Protein AF-A0A1D3D8N1-F1 (afdb_monomer)

Organism: NCBI:txid88456

Solvent-accessible surface area (backbone atoms only — not comparable to full-atom values): 18372 Å² total; per-residue (Å²): 135,84,84,81,84,78,90,39,51,53,87,72,73,63,57,70,50,65,48,86,70,72,62,57,74,84,48,58,79,73,79,64,81,81,84,92,65,86,80,79,85,66,86,52,52,85,62,49,55,90,74,84,77,73,87,84,82,74,81,93,75,89,83,82,85,90,82,89,87,80,94,81,81,95,70,84,81,76,74,79,72,83,76,74,83,86,75,55,74,64,56,79,69,58,70,74,51,48,54,53,49,52,53,54,49,15,20,25,48,46,7,37,45,49,42,51,63,39,74,44,56,63,71,42,31,18,46,80,51,30,54,50,28,41,47,53,28,46,79,70,79,42,73,57,98,67,55,37,24,37,12,45,41,90,95,58,45,74,78,25,79,60,43,33,23,24,79,54,75,89,40,74,22,48,75,37,55,60,47,71,74,43,39,29,44,42,39,27,39,40,56,41,78,82,57,46,39,42,33,50,41,36,37,29,31,31,36,80,43,96,51,70,56,94,86,43,49,23,26,29,56,44,74,69,49,72,68,67,71,69,62,91,47,43,60,66,93,79,46,52,74,65,46,51,52,44,51,41,51,48,20,45,49,32,43,53,58,51,51,51,52,57,68,74,45,88,64,64,58,49,71,62,102,46,103,81,53,76,71,46,48,55,65,57,54,51,51,52,44,58,63,58,33,45,57,59,77,58,56,74,71,57,131

Mean predicted aligned error: 14.41 Å

Secondary structure (DSSP, 8-state):
----PPP-PPPP--EEE-GGGSSHHHHGGGT----SS------SGGG--GGGG----------PPP-----------------PPPPPS--PPPHHHHHHHHHHHHHHHHHHHHHHH-EEETT-BHHHHHHHHHHHHHTTT---SS-SEEE--TTS-SSEEEEEE-S-TTSGGGGSBP-TT-EEEE--EEE-TTS-EEEE-EEEEEEEEEEEETTEEEEEEEE-------GGGS-GGGS-HHHHHHHHHHHHHHHHHHHHHHHH---SEE--SSTTPPPEEHHHHHHHHHHHTS-HHHHHS--

Sequence (303 aa):
MRALNAPKAPCWYTAEWHAETMLPETLCREGLRERTSSSAFAARAHEASPSQHDQSRLRQQHVPEPAELPREDRLPLQRQANSSPHPSEKESPPEQDLASYRSRLRAAGQGMIALSAQKFPEGSKGPQVDALARQHLWNRGLDYLHGTGHGVGHFLNVHEGPIGISPRLASVASLHNLRPGAVLSIEPGFYQDGNFGIRIENLVTVKESTLNYRGRKFLHFESLTLVPIQAKLIDFSLLSPYEVEWLDAYHQDVFNRISARLAASQKEHFCPPLPQAVSISRADVLAWLRKSTRPLQQLLQSD

Foldseek 3Di:
DDDDDDDFAAFADEPDDDLLPVPPPVPVVPVDDDRQDPPPPDSDLPPLDPPPPPPPDDDDDDDDDDDDDDDDDDDDPPPPPPDDDDGDDDDDDPPVVVVVVLQQLQLQVQLLLQLQLDKFWFQDAQLVSQVSSCVSQVVVVFADDDFQKAFCDDPDHRHDDDAGRGNDCPHSNVVDTQDAQTKMKGWGKGGDRPGHIYIDIFIWGKHWDPDDDPNITIIHTDTPRQDQDQLSSHDCVPDDPSSLVVNLVSLVVSLVVVLVVLVPDPDQWDDPPDPDDDIDGSVRVNVVSCLRNPRSVVSVVDD

pLDDT: mean 71.02, std 28.87, range [23.42, 98.62]

Nearest PDB structures (foldseek):
  3ctz-assembly1_A  TM=9.273E-01  e=1.901E-18  Homo sapiens
  4s2t-assembly1_P  TM=8.981E-01  e=1.593E-18  Caenorhabditis elegans
  4s2t-assembly1_Q  TM=9.003E-01  e=2.553E-18  Caenorhabditis elegans
  5jr6-assembly1_A  TM=9.171E-01  e=2.391E-16  Plasmodium falciparum 3D7
  5jqk-assembly1_A  TM=9.146E-01  e=3.406E-16  Plasmodium falciparum 3D7

Radius of gyration: 23.86 Å; Cα contacts (8 Å, |Δi|>4): 424; chains: 1; bounding box: 81×52×66 Å

InterPro domains:
  IPR000994 Peptidase M24 [PF00557] (104-208)
  IPR032416 Peptidase M24, C-terminal domain [PF16188] (217-296)
  IPR036005 Creatinase/aminopeptidase-like [G3DSA:3.90.230.10] (87-300)
  IPR036005 Creatinase/aminopeptidase-like [SSF55920] (104-242)
  IPR050422 Xaa-Pro aminopeptidase P [PTHR43763] (110-296)

Structure (mmCIF, N/CA/C/O backbone):
data_AF-A0A1D3D8N1-F1
#
_entry.id   AF-A0A1D3D8N1-F1
#
loop_
_atom_site.group_PDB
_atom_site.id
_atom_site.type_symbol
_atom_site.label_atom_id
_atom_site.label_alt_id
_atom_site.label_comp_id
_atom_site.label_asym_id
_atom_site.label_entity_id
_atom_site.label_seq_id
_atom_site.pdbx_PDB_ins_code
_atom_site.Cartn_x
_atom_site.Cartn_y
_atom_site.Cartn_z
_atom_site.occupancy
_atom_site.B_iso_or_equiv
_atom_site.auth_seq_id
_atom_site.auth_comp_id
_atom_site.auth_asym_id
_atom_site.auth_atom_id
_atom_site.pdbx_PDB_model_num
ATOM 1 N N . MET A 1 1 ? -55.460 -20.614 2.137 1.00 31.91 1 MET A N 1
ATOM 2 C CA . MET A 1 1 ? -54.298 -20.904 1.268 1.00 31.91 1 MET A CA 1
ATOM 3 C C . MET A 1 1 ? -53.130 -20.073 1.767 1.00 31.91 1 MET A C 1
ATOM 5 O O . MET A 1 1 ? -53.302 -18.882 1.978 1.00 31.91 1 MET A O 1
ATOM 9 N N . ARG A 1 2 ? -52.022 -20.738 2.107 1.00 23.98 2 ARG A N 1
ATOM 10 C CA . ARG A 1 2 ? -50.869 -20.173 2.822 1.00 23.98 2 ARG A CA 1
ATOM 11 C C . ARG A 1 2 ? -50.086 -19.230 1.905 1.00 23.98 2 ARG A C 1
ATOM 13 O O . ARG A 1 2 ? -49.645 -19.655 0.844 1.00 23.98 2 ARG A O 1
ATOM 20 N N . ALA A 1 3 ? -49.917 -17.983 2.336 1.00 24.16 3 ALA A N 1
ATOM 21 C CA . ALA A 1 3 ? -48.981 -17.042 1.737 1.00 24.16 3 ALA A CA 1
ATOM 22 C C . ALA A 1 3 ? -47.551 -17.552 1.979 1.00 24.16 3 ALA A C 1
ATOM 24 O O . ALA A 1 3 ? -47.137 -17.742 3.123 1.00 24.16 3 ALA A O 1
ATOM 25 N N . LEU A 1 4 ? -46.836 -17.852 0.897 1.00 25.23 4 LEU A N 1
ATOM 26 C CA . LEU A 1 4 ? -45.441 -18.275 0.919 1.00 25.23 4 LEU A CA 1
ATOM 27 C C . LEU A 1 4 ? -44.567 -17.026 1.093 1.00 25.23 4 LEU A C 1
ATOM 29 O O . LEU A 1 4 ? -44.498 -16.179 0.207 1.00 25.23 4 LEU A O 1
ATOM 33 N N . ASN A 1 5 ? -43.948 -16.907 2.268 1.00 25.36 5 ASN A N 1
ATOM 34 C CA . ASN A 1 5 ? -42.988 -15.859 2.605 1.00 25.36 5 ASN A CA 1
ATOM 35 C C . ASN A 1 5 ? -41.674 -16.090 1.839 1.00 25.36 5 ASN A C 1
ATOM 37 O O . ASN A 1 5 ? -41.019 -17.110 2.044 1.00 25.36 5 ASN A O 1
ATOM 41 N N . ALA A 1 6 ? -41.295 -15.145 0.976 1.00 28.58 6 ALA A N 1
ATOM 42 C CA . ALA A 1 6 ? -40.001 -15.112 0.291 1.00 28.58 6 ALA A CA 1
ATOM 43 C C . ALA A 1 6 ? -38.939 -14.384 1.156 1.00 28.58 6 ALA A C 1
ATOM 45 O O . ALA A 1 6 ? -39.290 -13.388 1.800 1.00 28.58 6 ALA A O 1
ATOM 46 N N . PRO A 1 7 ? -37.672 -14.849 1.202 1.00 28.28 7 PRO A N 1
ATOM 47 C CA . PRO A 1 7 ? -36.650 -14.316 2.105 1.00 28.28 7 PRO A CA 1
ATOM 48 C C . PRO A 1 7 ? -35.985 -13.028 1.584 1.00 28.28 7 PRO A C 1
ATOM 50 O O . PRO A 1 7 ? -36.114 -12.640 0.424 1.00 28.28 7 PRO A O 1
ATOM 53 N N . LYS A 1 8 ? -35.313 -12.337 2.505 1.00 30.12 8 LYS A N 1
ATOM 54 C CA . LYS A 1 8 ? -34.985 -10.904 2.531 1.00 30.12 8 LYS A CA 1
ATOM 55 C C . LYS A 1 8 ? -33.472 -10.734 2.838 1.00 30.12 8 LYS A C 1
ATOM 57 O O . LYS A 1 8 ? -32.958 -11.430 3.707 1.00 30.12 8 LYS A O 1
ATOM 62 N N . ALA A 1 9 ? -32.755 -9.873 2.101 1.00 30.19 9 ALA A N 1
ATOM 63 C CA . ALA A 1 9 ? -31.280 -9.865 1.956 1.00 30.19 9 ALA A CA 1
ATOM 64 C C . ALA A 1 9 ? -30.469 -9.178 3.100 1.00 30.19 9 ALA A C 1
ATOM 66 O O . ALA A 1 9 ? -30.998 -8.293 3.776 1.00 30.19 9 ALA A O 1
ATOM 67 N N . PRO A 1 10 ? -29.179 -9.539 3.318 1.00 28.17 10 PRO A N 1
ATOM 68 C CA . PRO A 1 10 ? -28.311 -9.020 4.393 1.00 28.17 10 PRO A CA 1
ATOM 69 C C . PRO A 1 10 ? -27.617 -7.666 4.120 1.00 28.17 10 PRO A C 1
ATOM 71 O O . PRO A 1 10 ? -27.549 -7.175 2.998 1.00 28.17 10 PRO A O 1
ATOM 74 N N . CYS A 1 11 ? -27.088 -7.085 5.205 1.00 24.14 11 CYS A N 1
ATOM 75 C CA . CYS A 1 11 ? -26.329 -5.833 5.291 1.00 24.14 11 CYS A CA 1
ATOM 76 C C . CYS A 1 11 ? -24.918 -5.964 4.672 1.00 24.14 11 CYS A C 1
ATOM 78 O O . CYS A 1 11 ? -24.220 -6.946 4.927 1.00 24.14 11 CYS A O 1
ATOM 80 N N . TRP A 1 12 ? -24.503 -4.970 3.881 1.00 31.09 12 TRP A N 1
ATOM 81 C CA . TRP A 1 12 ? -23.286 -4.986 3.060 1.00 31.09 12 TRP A CA 1
ATOM 82 C C . TRP A 1 12 ? -22.089 -4.369 3.801 1.00 31.09 12 TRP A C 1
ATOM 84 O O . TRP A 1 12 ? -22.145 -3.212 4.214 1.00 31.09 12 TRP A O 1
ATOM 94 N N . TYR A 1 13 ? -20.983 -5.108 3.932 1.00 28.12 13 TYR A N 1
ATOM 95 C CA . TYR A 1 13 ? -19.689 -4.535 4.316 1.00 28.12 13 TYR A CA 1
ATOM 96 C C . TYR A 1 13 ? -18.953 -4.073 3.052 1.00 28.12 13 TYR A C 1
ATOM 98 O O . TYR A 1 13 ? -18.279 -4.864 2.400 1.00 28.12 13 TYR A O 1
ATOM 106 N N . THR A 1 14 ? -19.056 -2.791 2.713 1.00 27.88 14 THR A N 1
ATOM 107 C CA . THR A 1 14 ? -18.062 -2.107 1.875 1.00 27.88 14 THR A CA 1
ATOM 108 C C . THR A 1 14 ? -17.073 -1.423 2.809 1.00 27.88 14 THR A C 1
ATOM 110 O O . THR A 1 14 ? -17.417 -0.447 3.473 1.00 27.88 14 THR A O 1
ATOM 113 N N . ALA A 1 15 ? -15.849 -1.938 2.905 1.00 30.36 15 ALA A N 1
ATOM 114 C CA . ALA A 1 15 ? -14.740 -1.180 3.470 1.00 30.36 15 ALA A CA 1
ATOM 115 C C . ALA A 1 15 ? -14.015 -0.506 2.302 1.00 30.36 15 ALA A C 1
ATOM 117 O O . ALA A 1 15 ? -12.998 -1.008 1.835 1.00 30.36 15 ALA A O 1
ATOM 118 N N . GLU A 1 16 ? -14.583 0.585 1.790 1.00 32.19 16 GLU A N 1
ATOM 119 C CA . GLU A 1 16 ? -13.818 1.530 0.982 1.00 32.19 16 GLU A CA 1
ATOM 120 C C . GLU A 1 16 ? -13.199 2.546 1.941 1.00 32.19 16 GLU A C 1
ATOM 122 O O . GLU A 1 16 ? -13.899 3.368 2.535 1.00 32.19 16 GLU A O 1
ATOM 127 N N . TRP A 1 17 ? -11.888 2.457 2.143 1.00 36.47 17 TRP A N 1
ATOM 128 C CA . TRP A 1 17 ? -11.140 3.482 2.864 1.00 36.47 17 TRP A CA 1
ATOM 129 C C . TRP A 1 17 ? -10.480 4.387 1.836 1.00 36.47 17 TRP A C 1
ATOM 131 O O . TRP A 1 17 ? -9.387 4.104 1.364 1.00 36.47 17 TRP A O 1
ATOM 141 N N . HIS A 1 18 ? -11.181 5.462 1.479 1.00 33.94 18 HIS A N 1
ATOM 142 C CA . HIS A 1 18 ? -10.666 6.489 0.579 1.00 33.94 18 HIS A CA 1
ATOM 143 C C . HIS A 1 18 ? -9.854 7.517 1.361 1.00 33.94 18 HIS A C 1
ATOM 145 O O . HIS A 1 18 ? -10.406 8.320 2.123 1.00 33.94 18 HIS A O 1
ATOM 151 N N . ALA A 1 19 ? -8.546 7.549 1.115 1.00 31.45 19 ALA A N 1
ATOM 152 C CA . ALA A 1 19 ? -7.682 8.651 1.529 1.00 31.45 19 ALA A CA 1
ATOM 153 C C . ALA A 1 19 ? -8.066 9.989 0.873 1.00 31.45 19 ALA A C 1
ATOM 155 O O . ALA A 1 19 ? -7.750 11.049 1.419 1.00 31.45 19 ALA A O 1
ATOM 156 N N . GLU A 1 20 ? -8.797 9.946 -0.249 1.00 32.75 20 GLU A N 1
ATOM 157 C CA . GLU A 1 20 ? -9.290 11.120 -0.983 1.00 32.75 20 GLU A CA 1
ATOM 158 C C . GLU A 1 20 ? -10.093 12.093 -0.100 1.00 32.75 20 GLU A C 1
ATOM 160 O O . GLU A 1 20 ? -10.182 13.285 -0.389 1.00 32.75 20 GLU A O 1
ATOM 165 N N . THR A 1 21 ? -10.642 11.613 1.022 1.00 31.92 21 THR A N 1
ATOM 166 C CA . THR A 1 21 ? -11.492 12.404 1.922 1.00 31.92 21 THR A CA 1
ATOM 167 C C . THR A 1 21 ? -10.782 12.992 3.144 1.00 31.92 21 THR A C 1
ATOM 169 O O . THR A 1 21 ? -11.401 13.782 3.853 1.00 31.92 21 THR A O 1
ATOM 172 N N . MET A 1 22 ? -9.505 12.668 3.406 1.00 30.80 22 MET A N 1
ATOM 173 C CA . MET A 1 22 ? -8.790 13.121 4.621 1.00 30.80 22 MET A CA 1
ATOM 174 C C . MET A 1 22 ? -7.899 14.360 4.433 1.00 30.80 22 MET A C 1
ATOM 176 O O . MET A 1 22 ? -7.335 14.877 5.398 1.00 30.80 22 MET A O 1
ATOM 180 N N . LEU A 1 23 ? -7.812 14.892 3.215 1.00 30.66 23 LEU A N 1
ATOM 181 C CA . LEU A 1 23 ? -7.176 16.182 2.925 1.00 30.66 23 LEU A CA 1
ATOM 182 C C . LEU A 1 23 ? -7.972 17.478 3.257 1.00 30.66 23 LEU A C 1
ATOM 184 O O . LEU A 1 23 ? -7.323 18.525 3.271 1.00 30.66 23 LEU A O 1
ATOM 188 N N . PRO A 1 24 ? -9.291 17.523 3.570 1.00 30.73 24 PRO A N 1
ATOM 189 C CA . PRO A 1 24 ? -9.996 18.812 3.637 1.00 30.73 24 PRO A CA 1
ATOM 190 C C . PRO A 1 24 ? -9.630 19.705 4.829 1.00 30.73 24 PRO A C 1
ATOM 192 O O . PRO A 1 24 ? -9.694 20.930 4.735 1.00 30.73 24 PRO A O 1
ATOM 195 N N . GLU A 1 25 ? -9.264 19.144 5.979 1.00 34.59 25 GLU A N 1
ATOM 196 C CA . GLU A 1 25 ? -9.368 19.930 7.217 1.00 34.59 25 GLU A CA 1
ATOM 197 C C . GLU A 1 25 ? -8.151 20.750 7.594 1.00 34.59 25 GLU A C 1
ATOM 199 O O . GLU A 1 25 ? -8.288 21.774 8.266 1.00 34.59 25 GLU A O 1
ATOM 204 N N . THR A 1 26 ? -6.967 20.371 7.122 1.00 31.97 26 THR A N 1
ATOM 205 C CA . THR A 1 26 ? -5.829 21.291 7.186 1.00 31.97 26 THR A CA 1
ATOM 206 C C . THR A 1 26 ? -5.928 22.407 6.146 1.00 31.97 26 THR A C 1
ATOM 208 O O . THR A 1 26 ? -5.305 23.443 6.344 1.00 31.97 26 THR A O 1
ATOM 211 N N . LEU A 1 27 ? -6.739 22.243 5.092 1.00 35.88 27 LEU A N 1
ATOM 212 C CA . LEU A 1 27 ? -6.812 23.169 3.954 1.00 35.88 27 LEU A CA 1
ATOM 213 C C . LEU A 1 27 ? -7.995 24.150 4.018 1.00 35.88 27 LEU A C 1
ATOM 215 O O . LEU A 1 27 ? -7.896 25.261 3.503 1.00 35.88 27 LEU A O 1
ATOM 219 N N . CYS A 1 28 ? -9.071 23.834 4.748 1.00 31.47 28 CYS A N 1
ATOM 220 C CA . CYS A 1 28 ? -10.163 24.791 4.993 1.00 31.47 28 CYS A CA 1
ATOM 221 C C . CYS A 1 28 ? -9.752 26.024 5.824 1.00 31.47 28 CYS A C 1
ATOM 223 O O . CYS A 1 28 ? -10.540 26.961 5.943 1.00 31.47 28 CYS A O 1
ATOM 225 N N . ARG A 1 29 ? -8.533 26.065 6.388 1.00 35.06 29 ARG A N 1
ATOM 2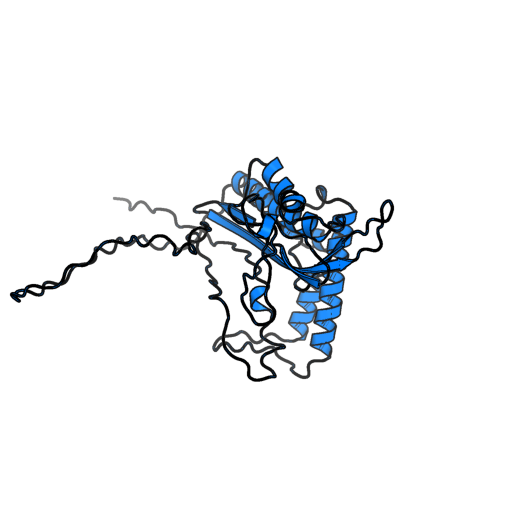26 C CA . ARG A 1 29 ? -8.002 27.255 7.077 1.00 35.06 29 ARG A CA 1
ATOM 227 C C . ARG A 1 29 ? -7.679 28.426 6.139 1.00 35.06 29 ARG A C 1
ATOM 229 O O . ARG A 1 29 ? -7.527 29.532 6.644 1.00 35.06 29 ARG A O 1
ATOM 236 N N . GLU A 1 30 ? -7.636 28.217 4.820 1.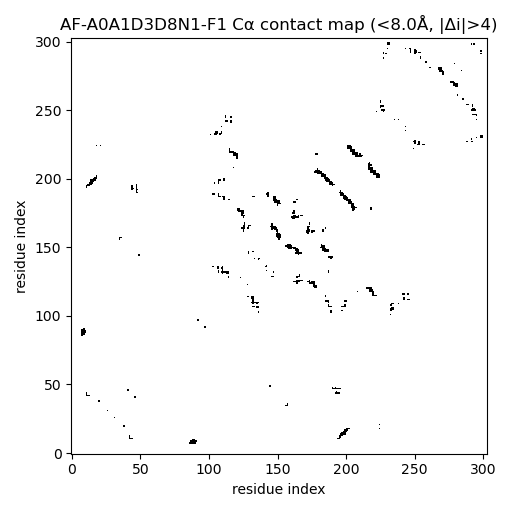00 33.66 30 GLU A N 1
ATOM 237 C CA . GLU A 1 30 ? -7.226 29.249 3.849 1.00 33.66 30 GLU A CA 1
ATOM 238 C C . GLU A 1 30 ? -8.304 29.643 2.819 1.00 33.66 30 GLU A C 1
ATOM 240 O O . GLU A 1 30 ? -8.023 30.370 1.872 1.00 33.66 30 GLU A O 1
ATOM 245 N N . GLY A 1 31 ? -9.563 29.223 2.995 1.00 29.69 31 GLY A N 1
ATOM 246 C CA . GLY A 1 31 ? -10.670 29.710 2.153 1.00 29.69 31 GLY A CA 1
ATOM 247 C C . GLY A 1 31 ? -10.689 29.192 0.705 1.00 29.69 31 GLY A C 1
ATOM 248 O O . GLY A 1 31 ? -11.306 29.819 -0.157 1.00 29.69 31 GLY A O 1
ATOM 249 N N . LEU A 1 32 ? -10.050 28.053 0.420 1.00 33.69 32 LEU A N 1
ATOM 250 C CA . LEU A 1 32 ? -10.035 27.436 -0.912 1.00 33.69 32 LEU A CA 1
ATOM 251 C C . LEU A 1 32 ? -11.138 26.363 -1.068 1.00 33.69 32 LEU A C 1
ATOM 253 O O . LEU A 1 32 ? -11.508 25.687 -0.111 1.00 33.69 32 LEU A O 1
ATOM 257 N N . ARG A 1 33 ? -11.717 26.317 -2.280 1.00 45.56 33 ARG A N 1
ATOM 258 C CA . ARG A 1 33 ? -13.047 25.791 -2.672 1.00 45.56 33 ARG A CA 1
ATOM 259 C C . ARG A 1 33 ? -13.202 24.249 -2.733 1.00 45.56 33 ARG A C 1
ATOM 261 O O . ARG A 1 33 ? -12.284 23.503 -2.436 1.00 45.56 33 ARG A O 1
ATOM 268 N N . GLU A 1 34 ? -14.432 23.867 -3.115 1.00 44.41 34 GLU A N 1
ATOM 269 C CA . GLU A 1 34 ? -15.166 22.586 -3.228 1.00 44.41 34 GLU A CA 1
ATOM 270 C C . GLU A 1 34 ? -14.425 21.278 -3.600 1.00 44.41 34 GLU A C 1
ATOM 272 O O . GLU A 1 34 ? -13.339 21.269 -4.167 1.00 44.41 34 GLU A O 1
ATOM 277 N N . ARG A 1 35 ? -15.094 20.150 -3.284 1.00 36.88 35 ARG A N 1
ATOM 278 C CA . ARG A 1 35 ? -14.673 18.753 -3.521 1.00 36.88 35 ARG A CA 1
ATOM 279 C C . ARG A 1 35 ? -14.253 18.507 -4.976 1.00 36.88 35 ARG A C 1
ATOM 281 O O . ARG A 1 35 ? -14.962 18.897 -5.898 1.00 36.88 35 ARG A O 1
ATOM 288 N N . THR A 1 36 ? -13.150 17.785 -5.163 1.00 38.38 36 THR A N 1
ATOM 289 C CA . THR A 1 36 ? -12.530 17.506 -6.472 1.00 38.38 36 THR A CA 1
ATOM 290 C C . THR A 1 36 ? -12.988 16.193 -7.122 1.00 38.38 36 THR A C 1
ATOM 292 O O . THR A 1 36 ? -12.709 15.967 -8.297 1.00 38.38 36 THR A O 1
ATOM 295 N N . SER A 1 37 ? -13.731 15.350 -6.397 1.00 35.94 37 SER A N 1
ATOM 296 C CA . SER A 1 37 ? -14.424 14.163 -6.911 1.00 35.94 37 SER A CA 1
ATOM 297 C C . SER A 1 37 ? -15.773 13.980 -6.201 1.00 35.94 37 SER A C 1
ATOM 299 O O . SER A 1 37 ? -15.977 14.435 -5.067 1.00 35.94 37 SER A O 1
ATOM 301 N N . SER A 1 38 ? -16.733 13.328 -6.866 1.00 26.00 38 SER A N 1
ATOM 302 C CA . SER A 1 38 ? -17.899 12.785 -6.173 1.00 26.00 38 SER A CA 1
ATOM 303 C C . SER A 1 38 ? -17.425 11.596 -5.347 1.00 26.00 38 SER A C 1
ATOM 305 O O . SER A 1 38 ? -17.212 10.517 -5.894 1.00 26.00 38 SER A O 1
ATOM 307 N N . SER A 1 39 ? -17.273 11.775 -4.037 1.00 27.17 39 SER A N 1
ATOM 308 C CA . SER A 1 39 ? -17.185 10.641 -3.127 1.00 27.17 39 SER A CA 1
ATOM 309 C C . SER A 1 39 ? -18.517 9.890 -3.178 1.00 27.17 39 SER A C 1
ATOM 311 O O . SER A 1 39 ? -19.490 10.270 -2.524 1.00 27.17 39 SER A O 1
ATOM 313 N N . ALA A 1 40 ? -18.594 8.854 -4.014 1.00 24.91 40 ALA A N 1
ATOM 314 C CA . ALA A 1 40 ? -19.701 7.915 -4.001 1.00 24.91 40 ALA A CA 1
ATOM 315 C C . ALA A 1 40 ? -19.587 7.091 -2.715 1.00 24.91 40 ALA A C 1
ATOM 317 O O . ALA A 1 40 ? -18.953 6.047 -2.653 1.00 24.91 40 ALA A O 1
ATOM 318 N N . PHE A 1 41 ? -20.174 7.602 -1.637 1.00 24.67 41 PHE A N 1
ATOM 319 C CA . PHE A 1 41 ? -20.425 6.816 -0.439 1.00 24.67 41 PHE A CA 1
ATOM 320 C C . PHE A 1 41 ? -21.646 5.933 -0.731 1.00 24.67 41 PHE A C 1
ATOM 322 O O . PHE A 1 41 ? -22.779 6.302 -0.421 1.00 24.67 41 PHE A O 1
ATOM 329 N N . ALA A 1 42 ? -21.442 4.804 -1.412 1.00 24.91 42 ALA A N 1
ATOM 330 C CA . ALA A 1 42 ? -22.522 3.910 -1.819 1.00 24.91 42 ALA A CA 1
ATOM 331 C C . ALA A 1 42 ? -22.358 2.519 -1.192 1.00 24.91 42 ALA A C 1
ATOM 333 O O . ALA A 1 42 ? -21.652 1.651 -1.689 1.00 24.91 42 ALA A O 1
ATOM 334 N N . ALA A 1 43 ? -23.109 2.265 -0.117 1.00 23.95 43 ALA A N 1
ATOM 335 C CA . ALA A 1 43 ? -23.270 0.941 0.492 1.00 23.95 43 ALA A CA 1
ATOM 336 C C . ALA A 1 43 ? -24.168 -0.001 -0.352 1.00 23.95 43 ALA A C 1
ATOM 338 O O . ALA A 1 43 ? -25.037 -0.693 0.186 1.00 23.95 43 ALA A O 1
ATOM 339 N N . ARG A 1 44 ? -24.041 0.005 -1.687 1.00 23.42 44 ARG A N 1
ATOM 340 C CA . ARG A 1 44 ? -24.869 -0.810 -2.592 1.00 23.42 44 ARG A CA 1
ATOM 341 C C . ARG A 1 44 ? -24.025 -1.643 -3.548 1.00 23.42 44 ARG A C 1
ATOM 343 O O . ARG A 1 44 ? -23.191 -1.120 -4.273 1.00 23.42 44 ARG A O 1
ATOM 350 N N . ALA A 1 45 ? -24.392 -2.918 -3.661 1.00 28.89 45 ALA A N 1
ATOM 351 C CA . ALA A 1 45 ? -23.877 -3.912 -4.608 1.00 28.89 45 ALA A CA 1
ATOM 352 C C . ALA A 1 45 ? -23.976 -3.536 -6.111 1.00 28.89 45 ALA A C 1
ATOM 354 O O . ALA A 1 45 ? -23.592 -4.330 -6.964 1.00 28.89 45 ALA A O 1
ATOM 355 N N . HIS A 1 46 ? -24.480 -2.347 -6.463 1.00 25.47 46 HIS A N 1
ATOM 356 C CA . HIS A 1 46 ? -24.593 -1.895 -7.854 1.00 25.47 46 HIS A CA 1
ATOM 357 C C . HIS A 1 46 ? -23.286 -1.334 -8.442 1.00 25.47 46 HIS A C 1
ATOM 359 O O . HIS A 1 46 ? -23.217 -1.152 -9.656 1.00 25.47 46 HIS A O 1
ATOM 365 N N . GLU A 1 47 ? -22.257 -1.106 -7.620 1.00 30.92 47 GLU A N 1
ATOM 366 C CA . GLU A 1 47 ? -20.981 -0.492 -8.032 1.00 30.92 47 GLU A CA 1
ATOM 367 C C . GLU A 1 47 ? -19.778 -1.450 -7.971 1.00 30.92 47 GLU A C 1
ATOM 369 O O . GLU A 1 47 ? -18.643 -1.034 -8.167 1.00 30.92 47 GLU A O 1
ATOM 374 N N . ALA A 1 48 ? -20.007 -2.762 -7.827 1.00 30.14 48 ALA A N 1
ATOM 375 C CA . ALA A 1 48 ? -18.961 -3.780 -8.018 1.00 30.14 48 ALA A CA 1
ATOM 376 C C . ALA A 1 48 ? -18.342 -3.772 -9.440 1.00 30.14 48 ALA A C 1
ATOM 378 O O . ALA A 1 48 ? -17.365 -4.473 -9.693 1.00 30.14 48 ALA A O 1
ATOM 379 N N . SER A 1 49 ? -18.879 -2.956 -10.358 1.00 31.14 49 SER A N 1
ATOM 380 C CA . SER A 1 49 ? -18.348 -2.768 -11.702 1.00 31.14 49 SER A CA 1
ATOM 381 C C . SER A 1 49 ? -17.486 -1.497 -11.800 1.00 31.14 49 SER A C 1
ATOM 383 O O . SER A 1 49 ? -18.027 -0.392 -11.714 1.00 31.14 49 SER A O 1
ATOM 385 N N . PRO A 1 50 ? -16.179 -1.601 -12.112 1.00 37.56 50 PRO A N 1
ATOM 386 C CA . PRO A 1 50 ? -15.301 -0.447 -12.347 1.00 37.56 50 PRO A CA 1
ATOM 387 C C . PRO A 1 50 ? -15.622 0.344 -13.636 1.00 37.56 50 PRO A C 1
ATOM 389 O O . PRO A 1 50 ? -14.884 1.247 -14.022 1.00 37.56 50 PRO A O 1
ATOM 392 N N . SER A 1 51 ? -16.714 0.019 -14.338 1.00 31.28 51 SER A N 1
ATOM 393 C CA . SER A 1 51 ? -17.050 0.544 -15.667 1.00 31.28 51 SER A CA 1
ATOM 394 C C . SER A 1 51 ? -17.892 1.830 -15.687 1.00 31.28 51 SER A C 1
ATOM 396 O O . SER A 1 51 ? -18.383 2.191 -16.754 1.00 31.28 51 SER A O 1
ATOM 398 N N . GLN A 1 52 ? -18.106 2.532 -14.569 1.00 30.36 52 GLN A N 1
ATOM 399 C CA . GLN A 1 52 ? -18.969 3.731 -14.558 1.00 30.36 52 GLN A CA 1
ATOM 400 C C . GLN A 1 52 ? -18.256 5.067 -14.852 1.00 30.36 52 GLN A C 1
ATOM 402 O O . GLN A 1 52 ? -18.891 6.120 -14.817 1.00 30.36 52 GLN A O 1
ATOM 407 N N . HIS A 1 53 ? -16.975 5.048 -15.236 1.00 30.64 53 HIS A N 1
ATOM 408 C CA . HIS A 1 53 ? -16.226 6.266 -15.589 1.00 30.64 53 HIS A CA 1
ATOM 409 C C . HIS A 1 53 ? -15.748 6.362 -17.047 1.00 30.64 53 HIS A C 1
ATOM 411 O O . HIS A 1 53 ? -15.023 7.294 -17.388 1.00 30.64 53 HIS A O 1
ATOM 417 N N . ASP A 1 54 ? -16.201 5.484 -17.947 1.00 26.19 54 ASP A N 1
ATOM 418 C CA . ASP A 1 54 ? -15.884 5.606 -19.377 1.00 26.19 54 ASP A CA 1
ATOM 419 C C . ASP A 1 54 ? -16.973 6.383 -20.145 1.00 26.19 54 ASP A C 1
ATOM 421 O O . ASP A 1 54 ? -17.876 5.806 -20.753 1.00 26.19 54 ASP A O 1
ATOM 425 N N . GLN A 1 55 ? -16.896 7.719 -20.130 1.00 27.16 55 GLN A N 1
ATOM 426 C CA . GLN A 1 55 ? -17.731 8.591 -20.975 1.00 27.16 55 GLN A CA 1
ATOM 427 C C . GLN A 1 55 ? -17.219 8.718 -22.428 1.00 27.16 55 GLN A C 1
ATOM 429 O O . GLN A 1 55 ? -17.487 9.719 -23.088 1.00 27.16 55 GLN A O 1
ATOM 434 N N . SER A 1 56 ? -16.505 7.732 -22.985 1.00 26.11 56 SER A N 1
ATOM 435 C CA . SER A 1 56 ? -15.995 7.817 -24.368 1.00 26.11 56 SER A CA 1
ATOM 436 C C . SER A 1 56 ? -16.833 7.091 -25.434 1.00 26.11 56 SER A C 1
ATOM 438 O O . SER A 1 56 ? -16.405 6.952 -26.580 1.00 26.11 56 SER A O 1
ATOM 440 N N . ARG A 1 57 ? -18.069 6.671 -25.125 1.00 28.72 57 ARG A N 1
ATOM 441 C CA . ARG A 1 57 ? -18.993 6.077 -26.115 1.00 28.72 57 ARG A CA 1
ATOM 442 C C . ARG A 1 57 ? -20.317 6.827 -26.239 1.00 28.72 57 ARG A C 1
ATOM 444 O O . ARG A 1 57 ? -21.379 6.280 -25.960 1.00 28.72 57 ARG A O 1
ATOM 451 N N . LEU A 1 58 ? -20.274 8.041 -26.779 1.00 27.48 58 LEU A N 1
ATOM 452 C CA . LEU A 1 58 ? -21.418 8.601 -27.502 1.00 27.48 58 LEU A CA 1
ATOM 453 C C . LEU A 1 58 ? -21.001 8.864 -28.950 1.00 27.48 58 LEU A C 1
ATOM 455 O O . LEU A 1 58 ? -20.087 9.627 -29.245 1.00 27.48 58 LEU A O 1
ATOM 459 N N . ARG A 1 59 ? -21.633 8.098 -29.841 1.00 27.27 59 ARG A N 1
ATOM 460 C CA . ARG A 1 59 ? -21.366 8.006 -31.276 1.00 27.27 59 ARG A CA 1
ATOM 461 C C . ARG A 1 59 ? -21.532 9.364 -31.960 1.00 27.27 59 ARG A C 1
ATOM 463 O O . ARG A 1 59 ? -22.542 10.031 -31.768 1.00 27.27 59 ARG A O 1
ATOM 470 N N . GLN A 1 60 ? -20.593 9.688 -32.847 1.00 29.89 60 GLN A N 1
ATOM 471 C CA . GLN A 1 60 ? -20.809 10.635 -33.938 1.00 29.89 60 GLN A CA 1
ATOM 472 C C . GLN A 1 60 ? -21.923 10.094 -34.842 1.00 29.89 60 GLN A C 1
ATOM 474 O O . GLN A 1 60 ? -21.742 9.059 -35.485 1.00 29.89 60 GLN A O 1
ATOM 479 N N . GLN A 1 61 ? -23.063 10.777 -34.899 1.00 27.55 61 GLN A N 1
ATOM 480 C CA . GLN A 1 61 ? -24.008 10.646 -36.004 1.00 27.55 61 GLN A CA 1
ATOM 481 C C . GLN A 1 61 ? -24.470 12.039 -36.444 1.00 27.55 61 GLN A C 1
ATOM 483 O O . GLN A 1 61 ? -24.757 12.913 -35.632 1.00 27.55 61 GLN A O 1
ATOM 488 N N . HIS A 1 62 ? -24.418 12.212 -37.760 1.00 26.20 62 HIS A N 1
ATOM 489 C CA . HIS A 1 62 ? -24.680 13.394 -38.573 1.00 26.20 62 HIS A CA 1
ATOM 490 C C . HIS A 1 62 ? -26.043 14.049 -38.284 1.00 26.20 62 HIS A C 1
ATOM 492 O O . HIS A 1 62 ? -27.033 13.345 -38.104 1.00 26.20 62 HIS A O 1
ATOM 498 N N . VAL A 1 63 ? -26.101 15.383 -38.333 1.00 24.98 63 VAL A N 1
ATOM 499 C CA . VAL A 1 63 ? -27.338 16.180 -38.247 1.00 24.98 63 VAL A CA 1
ATOM 500 C C . VAL A 1 63 ? -27.591 16.849 -39.603 1.00 24.98 63 VAL A C 1
ATOM 502 O O . VAL A 1 63 ? -26.731 17.618 -40.033 1.00 24.98 63 VAL A O 1
ATOM 505 N N . PRO A 1 64 ? -28.737 16.623 -40.269 1.00 27.33 64 PRO A N 1
ATOM 506 C CA . PRO A 1 64 ? -29.283 17.563 -41.240 1.00 27.33 64 PRO A CA 1
ATOM 507 C C . PRO A 1 64 ? -30.381 18.453 -40.619 1.00 27.33 64 PRO A C 1
ATOM 509 O O . PRO A 1 64 ? -31.059 18.062 -39.670 1.00 27.33 64 PRO A O 1
ATOM 512 N N . GLU A 1 65 ? -30.503 19.665 -41.169 1.00 27.23 65 GLU A N 1
ATOM 513 C CA . GLU A 1 65 ? -31.391 20.777 -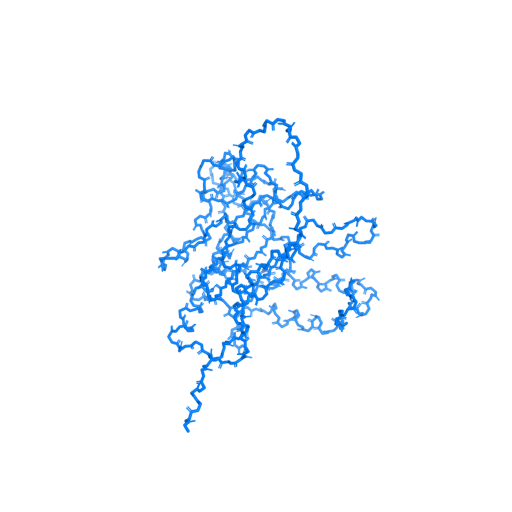40.774 1.00 27.23 65 GLU A CA 1
ATOM 514 C C . GLU A 1 65 ? -32.911 20.530 -40.976 1.00 27.23 65 GLU A C 1
ATOM 516 O O . GLU A 1 65 ? -33.292 19.560 -41.635 1.00 27.23 65 GLU A O 1
ATOM 521 N N . PRO A 1 66 ? -33.796 21.389 -40.406 1.00 32.25 66 PRO A N 1
ATOM 522 C CA . PRO A 1 66 ? -35.191 21.055 -40.132 1.00 32.25 66 PRO A CA 1
ATOM 523 C C . PRO A 1 66 ? -36.163 21.452 -41.253 1.00 32.25 66 PRO A C 1
ATOM 525 O O . PRO A 1 66 ? -36.049 22.517 -41.854 1.00 32.25 66 PRO A O 1
ATOM 528 N N . ALA A 1 67 ? -37.202 20.637 -41.448 1.00 27.88 67 ALA A N 1
ATOM 529 C CA . ALA A 1 67 ? -38.437 21.032 -42.122 1.00 27.88 67 ALA A CA 1
ATOM 530 C C . ALA A 1 67 ? -39.621 20.836 -41.159 1.00 27.88 67 ALA A C 1
ATOM 532 O O . ALA A 1 67 ? -39.708 19.827 -40.458 1.00 27.88 67 ALA A O 1
ATOM 533 N N . GLU A 1 68 ? -40.482 21.850 -41.090 1.00 29.44 68 GLU A N 1
ATOM 534 C CA . GLU A 1 68 ? -41.591 22.003 -40.145 1.00 29.44 68 GLU A CA 1
ATOM 535 C C . GLU A 1 68 ? -42.824 21.127 -40.448 1.00 29.44 68 GLU A C 1
ATOM 537 O O . GLU A 1 68 ? -43.057 20.754 -41.597 1.00 29.44 68 GLU A O 1
ATOM 542 N N . LEU A 1 69 ? -43.657 20.974 -39.395 1.00 27.83 69 LEU A N 1
ATOM 543 C CA . LEU A 1 69 ? -45.120 20.712 -39.321 1.00 27.83 69 LEU A CA 1
ATOM 544 C C . LEU A 1 69 ? -45.527 19.355 -38.702 1.00 27.83 69 LEU A C 1
ATOM 546 O O . LEU A 1 69 ? -44.851 18.354 -38.911 1.00 27.83 69 LEU A O 1
ATOM 550 N N . PRO A 1 70 ? -46.718 19.249 -38.069 1.00 27.80 70 PRO A N 1
ATOM 551 C CA . PRO A 1 70 ? -47.350 20.150 -37.105 1.00 27.80 70 PRO A CA 1
ATOM 552 C C . PRO A 1 70 ? -47.716 19.428 -35.785 1.00 27.80 70 PRO A C 1
ATOM 554 O O . PRO A 1 70 ? -47.678 18.207 -35.660 1.00 27.80 70 PRO A O 1
ATOM 557 N N . ARG A 1 71 ? -48.067 20.231 -34.775 1.00 33.47 71 ARG A N 1
ATOM 558 C CA . ARG A 1 71 ? -48.525 19.808 -33.444 1.00 33.47 71 ARG A CA 1
ATOM 559 C C . ARG A 1 71 ? -49.900 19.149 -33.533 1.00 33.47 71 ARG A C 1
ATOM 561 O O . ARG A 1 71 ? -50.796 19.853 -33.965 1.00 33.47 71 ARG A O 1
ATOM 568 N N . GLU A 1 72 ? -50.061 17.936 -33.003 1.00 28.47 72 GLU A N 1
ATOM 569 C CA . GLU A 1 72 ? -51.203 17.514 -32.170 1.00 28.47 72 GLU A CA 1
ATOM 570 C C . GLU A 1 72 ? -50.786 16.345 -31.251 1.00 28.47 72 GLU A C 1
ATOM 572 O O . GLU A 1 72 ? -49.882 15.574 -31.562 1.00 28.47 72 GLU A O 1
ATOM 577 N N . ASP A 1 73 ? -51.431 16.301 -30.086 1.00 29.38 73 ASP A N 1
ATOM 578 C CA . ASP A 1 73 ? -51.452 15.259 -29.054 1.00 29.38 73 ASP A CA 1
ATOM 579 C C . ASP A 1 73 ? -50.205 15.001 -28.192 1.00 29.38 73 ASP A C 1
ATOM 581 O O . ASP A 1 73 ? -49.409 14.078 -28.361 1.00 29.38 73 ASP A O 1
ATOM 585 N N . ARG A 1 74 ? -50.136 15.787 -27.105 1.00 32.03 74 ARG A N 1
ATOM 586 C CA . ARG A 1 74 ? -49.458 15.390 -25.866 1.00 32.03 74 ARG A CA 1
ATOM 587 C C . ARG A 1 74 ? -50.212 14.225 -25.221 1.00 32.03 74 ARG A C 1
ATOM 589 O O . ARG A 1 74 ? -51.205 14.440 -24.531 1.00 32.03 74 ARG A O 1
ATOM 596 N N . LEU A 1 75 ? -49.658 13.024 -25.331 1.00 30.47 75 LEU A N 1
ATOM 597 C CA . LEU A 1 75 ? -49.871 11.951 -24.361 1.00 30.47 75 LEU A CA 1
ATOM 598 C C . LEU A 1 75 ? -48.544 11.691 -23.631 1.00 30.47 75 LEU A C 1
ATOM 600 O O . LEU A 1 75 ? -47.491 11.644 -24.273 1.00 30.47 75 LEU A O 1
ATOM 604 N N . PRO A 1 76 ? -48.538 11.580 -22.291 1.00 29.52 76 PRO A N 1
ATOM 605 C CA . PRO A 1 76 ? -47.306 11.387 -21.547 1.00 29.52 76 PRO A CA 1
ATOM 606 C C . PRO A 1 76 ? -46.721 10.010 -21.871 1.00 29.52 76 PRO A C 1
ATOM 608 O O . PRO A 1 76 ? -47.368 8.986 -21.663 1.00 29.52 76 PRO A O 1
ATOM 611 N N . LEU A 1 77 ? -45.469 9.990 -22.337 1.00 26.06 77 LEU A N 1
ATOM 612 C CA . LEU A 1 77 ? -44.629 8.796 -22.339 1.00 26.06 77 LEU A CA 1
ATOM 613 C C . LEU A 1 77 ? -44.547 8.273 -20.900 1.00 26.06 77 LEU A C 1
ATOM 615 O O . LEU A 1 77 ? -43.770 8.768 -20.081 1.00 26.06 77 LEU A O 1
ATOM 619 N N . GLN A 1 78 ? -45.365 7.266 -20.591 1.00 26.19 78 GLN A N 1
ATOM 620 C CA . GLN A 1 78 ? -45.141 6.370 -19.468 1.00 26.19 78 GLN A CA 1
ATOM 621 C C . GLN A 1 78 ? -43.744 5.774 -19.650 1.00 26.19 78 GLN A C 1
ATOM 623 O O . GLN A 1 78 ? -43.539 4.847 -20.432 1.00 26.19 78 GLN A O 1
ATOM 628 N N . ARG A 1 79 ? -42.761 6.297 -18.910 1.00 26.20 79 ARG A N 1
ATOM 629 C CA . ARG A 1 79 ? -41.594 5.493 -18.563 1.00 26.20 79 ARG A CA 1
ATOM 630 C C . ARG A 1 79 ? -42.148 4.310 -17.785 1.00 26.20 79 ARG A C 1
ATOM 632 O O . ARG A 1 79 ? -42.584 4.481 -16.649 1.00 26.20 79 ARG A O 1
ATOM 639 N N . GLN A 1 80 ? -42.164 3.133 -18.401 1.00 24.77 80 GLN A N 1
ATOM 640 C CA . GLN A 1 80 ? -42.234 1.890 -17.652 1.00 24.77 80 GLN A CA 1
ATOM 641 C C . GLN A 1 80 ? -41.039 1.897 -16.699 1.00 24.77 80 GLN A C 1
ATOM 643 O O . GLN A 1 80 ? -39.894 1.663 -17.084 1.00 24.77 80 GLN A O 1
ATOM 648 N N . ALA A 1 81 ? -41.303 2.286 -15.456 1.00 25.69 81 ALA A N 1
ATOM 649 C CA . ALA A 1 81 ? -40.392 2.082 -14.361 1.00 25.69 81 ALA A CA 1
ATOM 650 C C . ALA A 1 81 ? -40.362 0.572 -14.132 1.00 25.69 81 ALA A C 1
ATOM 652 O O . ALA A 1 81 ? -41.293 0.009 -13.561 1.00 25.69 81 ALA A O 1
ATOM 653 N N . ASN A 1 82 ? -39.306 -0.089 -14.600 1.00 23.77 82 ASN A N 1
ATOM 654 C CA . ASN A 1 82 ? -38.967 -1.408 -14.091 1.00 23.77 82 ASN A CA 1
ATOM 655 C C . ASN A 1 82 ? -38.553 -1.211 -12.630 1.00 23.77 82 ASN A C 1
ATOM 657 O O . ASN A 1 82 ? -37.408 -0.886 -12.321 1.00 23.77 82 ASN A O 1
ATOM 661 N N . SER A 1 83 ? -39.530 -1.307 -11.733 1.00 26.58 83 SER A N 1
ATOM 662 C CA . SER A 1 83 ? -39.331 -1.262 -10.294 1.00 26.58 83 SER A CA 1
ATOM 663 C C . SER A 1 83 ? -38.689 -2.574 -9.851 1.00 26.58 83 SER A C 1
ATOM 665 O O . SER A 1 83 ? -39.382 -3.557 -9.591 1.00 26.58 83 SER A O 1
ATOM 667 N N . SER A 1 84 ? -37.362 -2.600 -9.771 1.00 25.75 84 SER A N 1
ATOM 668 C CA . SER A 1 84 ? -36.661 -3.639 -9.018 1.00 25.75 84 SER A CA 1
ATOM 669 C C . SER A 1 84 ? -36.990 -3.466 -7.527 1.00 25.75 84 SER A C 1
ATOM 671 O O . SER A 1 84 ? -36.851 -2.356 -7.005 1.00 25.75 84 SER A O 1
ATOM 673 N N . PRO A 1 85 ? -37.457 -4.508 -6.820 1.00 27.34 85 PRO A N 1
ATOM 674 C CA . PRO A 1 85 ? -37.856 -4.377 -5.424 1.00 27.34 85 PRO A CA 1
ATOM 675 C C . PRO A 1 85 ? -36.644 -4.096 -4.522 1.00 27.34 85 PRO A C 1
ATOM 677 O O . PRO A 1 85 ? -35.602 -4.740 -4.630 1.00 27.34 85 PRO A O 1
ATOM 680 N N . HIS A 1 86 ? -36.793 -3.138 -3.602 1.00 33.69 86 HIS A N 1
ATOM 681 C CA . HIS A 1 86 ? -35.862 -2.915 -2.492 1.00 33.69 86 HIS A CA 1
ATOM 682 C C . HIS A 1 86 ? -35.973 -4.047 -1.452 1.00 33.69 86 HIS A C 1
ATOM 684 O O . HIS A 1 86 ? -37.086 -4.303 -0.987 1.00 33.69 86 HIS A O 1
ATOM 690 N N . PRO A 1 87 ? -34.870 -4.686 -1.010 1.00 32.25 87 PRO A N 1
ATOM 691 C CA . PRO A 1 87 ? -34.920 -5.660 0.075 1.00 32.25 87 PRO A CA 1
ATOM 692 C C . PRO A 1 87 ? -34.537 -5.060 1.442 1.00 32.25 87 PRO A C 1
ATOM 694 O O . PRO A 1 87 ? -33.657 -4.211 1.552 1.00 32.25 87 PRO A O 1
ATOM 697 N N . SER A 1 88 ? -35.224 -5.544 2.481 1.00 28.95 88 SER A N 1
ATOM 698 C CA . SER A 1 88 ? -34.913 -5.397 3.918 1.00 28.95 88 SER A CA 1
ATOM 699 C C . SER A 1 88 ? -34.277 -6.703 4.448 1.00 28.95 88 SER A C 1
ATOM 701 O O . SER A 1 88 ? -34.457 -7.717 3.795 1.00 28.95 88 SER A O 1
ATOM 703 N N . GLU A 1 89 ? -33.554 -6.637 5.580 1.00 37.38 89 GLU A N 1
ATOM 704 C CA . GLU A 1 89 ? -32.810 -7.654 6.394 1.00 37.38 89 GLU A CA 1
ATOM 705 C C . GLU A 1 89 ? -33.337 -9.117 6.437 1.00 37.38 89 GLU A C 1
ATOM 707 O O . GLU A 1 89 ? -34.552 -9.281 6.500 1.00 37.38 89 GLU A O 1
ATOM 712 N N . LYS A 1 90 ? -32.584 -10.239 6.561 1.00 41.34 90 LYS A N 1
ATOM 713 C CA . LYS A 1 90 ? -31.191 -10.620 6.938 1.00 41.34 90 LYS A CA 1
ATOM 714 C C . LYS A 1 90 ? -31.001 -12.126 6.590 1.00 41.34 90 LYS A C 1
ATOM 716 O O . LYS A 1 90 ? -31.742 -12.933 7.141 1.00 41.34 90 LYS A O 1
ATOM 721 N N . GLU A 1 91 ? -29.972 -12.526 5.833 1.00 35.09 91 GLU A N 1
ATOM 722 C CA . GLU A 1 91 ? -29.440 -13.911 5.837 1.00 35.09 91 GLU A CA 1
ATOM 723 C C . GLU A 1 91 ? -27.909 -13.889 5.731 1.00 35.09 91 GLU A C 1
ATOM 725 O O . GLU A 1 91 ? -27.348 -13.323 4.799 1.00 35.09 91 GLU A O 1
ATOM 730 N N . SER A 1 92 ? -27.219 -14.459 6.716 1.00 39.41 92 SER A N 1
ATOM 731 C CA . SER A 1 92 ? -25.762 -14.622 6.703 1.00 39.41 92 SER A CA 1
ATOM 732 C C . SER A 1 92 ? -25.354 -15.552 5.551 1.00 39.41 92 SER A C 1
ATOM 734 O O . SER A 1 92 ? -26.019 -16.575 5.375 1.00 39.41 92 SER A O 1
ATOM 736 N N . PRO A 1 93 ? -24.262 -15.283 4.807 1.00 44.88 93 PRO A N 1
ATOM 737 C CA . PRO A 1 93 ? -23.754 -16.244 3.834 1.00 44.88 93 PRO A CA 1
ATOM 738 C C . PRO A 1 93 ? -23.482 -17.590 4.528 1.00 44.88 93 PRO A C 1
ATOM 740 O O . PRO A 1 93 ? -23.026 -17.580 5.680 1.00 44.88 93 PRO A O 1
ATOM 743 N N . PRO A 1 94 ? -23.739 -18.742 3.878 1.00 45.31 94 PRO A N 1
ATOM 744 C CA . PRO A 1 94 ? -23.372 -20.039 4.437 1.00 45.31 94 PRO A CA 1
ATOM 745 C C . PRO A 1 94 ? -21.883 -20.047 4.818 1.00 45.31 94 PRO A C 1
ATOM 747 O O . PRO A 1 94 ? -21.065 -19.388 4.184 1.00 45.31 94 PRO A O 1
ATOM 750 N N . GLU A 1 95 ? -21.505 -20.766 5.874 1.00 48.16 95 GLU A N 1
ATOM 751 C CA . GLU A 1 95 ? -20.171 -20.678 6.500 1.00 48.16 95 GLU A CA 1
ATOM 752 C C . GLU A 1 95 ? -18.999 -20.898 5.516 1.00 48.16 95 GLU A C 1
ATOM 754 O O . GLU A 1 95 ? -17.950 -20.255 5.614 1.00 48.16 95 GLU A O 1
ATOM 759 N N . GLN A 1 96 ? -19.221 -21.729 4.494 1.00 47.59 96 GLN A N 1
ATOM 760 C CA . GLN A 1 96 ? -18.292 -21.982 3.388 1.00 47.59 96 GLN A CA 1
ATOM 761 C C . GLN A 1 96 ? -18.054 -20.739 2.501 1.00 47.59 96 GLN A C 1
ATOM 763 O O . GLN A 1 96 ? -16.948 -20.524 1.999 1.00 47.59 96 GLN A O 1
ATOM 768 N N . ASP A 1 97 ? -19.063 -19.880 2.367 1.00 65.06 97 ASP A N 1
ATOM 769 C CA . ASP A 1 97 ? -19.025 -18.612 1.637 1.00 65.06 97 ASP A CA 1
ATOM 770 C C . ASP A 1 97 ? -18.329 -17.513 2.465 1.00 65.06 97 ASP A C 1
ATOM 772 O O . ASP A 1 97 ? -17.525 -16.745 1.941 1.00 65.06 97 ASP A O 1
ATOM 776 N N . LEU A 1 98 ? -18.500 -17.513 3.796 1.00 66.12 98 LEU A N 1
ATOM 777 C CA . LEU A 1 98 ? -17.797 -16.594 4.708 1.00 66.12 98 LEU A CA 1
ATOM 778 C C . LEU A 1 98 ? -16.282 -16.840 4.775 1.00 66.12 98 LEU A C 1
ATOM 780 O O . LEU A 1 98 ? -15.497 -15.889 4.852 1.00 66.12 98 LEU A O 1
ATOM 784 N N . ALA A 1 99 ? -15.849 -18.101 4.757 1.00 74.25 99 ALA A N 1
ATOM 785 C CA . ALA A 1 99 ? -14.427 -18.439 4.720 1.00 74.25 99 ALA A CA 1
ATOM 786 C C . ALA A 1 99 ? -13.786 -18.008 3.390 1.00 74.25 99 ALA A C 1
ATOM 788 O O . ALA A 1 99 ? -12.718 -17.387 3.389 1.00 74.25 99 ALA A O 1
ATOM 789 N N . SER A 1 100 ? -14.470 -18.263 2.266 1.00 76.25 100 SER A N 1
ATOM 790 C CA . SER A 1 100 ? -14.041 -17.793 0.945 1.00 76.25 100 SER A CA 1
ATOM 791 C C . SER A 1 100 ? -13.967 -16.265 0.909 1.00 76.25 100 SER A C 1
ATOM 793 O O . SER A 1 100 ? -12.925 -15.713 0.565 1.00 76.25 100 SER A O 1
ATOM 795 N N . TYR A 1 101 ? -15.016 -15.583 1.373 1.00 73.69 101 TYR A N 1
ATOM 796 C CA . TYR A 1 101 ? -15.099 -14.128 1.513 1.00 73.69 101 TYR A CA 1
ATOM 797 C C . TYR A 1 101 ? -13.894 -13.552 2.264 1.00 73.69 101 TYR A C 1
ATOM 799 O O . TYR A 1 101 ? -13.146 -12.732 1.728 1.00 73.69 101 TYR A O 1
ATOM 807 N N . ARG A 1 102 ? -13.638 -14.044 3.483 1.00 79.38 102 ARG A N 1
ATOM 808 C CA . ARG A 1 102 ? -12.514 -13.594 4.317 1.00 79.38 102 ARG A CA 1
ATOM 809 C C . ARG A 1 102 ? -11.172 -13.816 3.627 1.00 79.38 102 ARG A C 1
ATOM 811 O O . ARG A 1 102 ? -10.308 -12.953 3.723 1.00 79.38 102 ARG A O 1
ATOM 818 N N . SER A 1 103 ? -10.997 -14.937 2.926 1.00 84.94 103 SER A N 1
ATOM 819 C CA . SER A 1 103 ? -9.760 -15.233 2.193 1.00 84.94 103 SER A CA 1
ATOM 820 C C . SER A 1 103 ? -9.484 -14.212 1.083 1.00 84.94 103 SER A C 1
ATOM 822 O O . SER A 1 103 ? -8.347 -13.773 0.919 1.00 84.94 103 SER A O 1
ATOM 824 N N . ARG A 1 104 ? -10.522 -13.773 0.360 1.00 84.38 104 ARG A N 1
ATOM 825 C CA . ARG A 1 104 ? -10.401 -12.784 -0.728 1.00 84.38 104 ARG A CA 1
ATOM 826 C C . ARG A 1 104 ? -10.107 -11.382 -0.205 1.00 84.38 104 ARG A C 1
ATOM 828 O O . ARG A 1 104 ? -9.230 -10.709 -0.736 1.00 84.38 104 ARG A O 1
ATOM 835 N N . LEU A 1 105 ? -10.771 -10.982 0.882 1.00 79.88 105 LEU A N 1
ATOM 836 C CA . LEU A 1 105 ? -10.464 -9.728 1.578 1.00 79.88 105 LEU A CA 1
ATOM 837 C C . LEU A 1 105 ? -9.010 -9.694 2.065 1.00 79.88 105 LEU A C 1
ATOM 839 O O . LEU A 1 105 ? -8.309 -8.705 1.859 1.00 79.88 105 LEU A O 1
ATOM 843 N N . ARG A 1 106 ? -8.550 -10.804 2.658 1.00 88.44 106 ARG A N 1
ATOM 844 C CA . ARG A 1 106 ? -7.166 -10.970 3.120 1.00 88.44 106 ARG A CA 1
ATOM 845 C C . ARG A 1 106 ? -6.169 -10.840 1.983 1.00 88.44 106 ARG A C 1
ATOM 847 O O . ARG A 1 106 ? -5.178 -10.141 2.153 1.00 88.44 106 ARG A O 1
ATOM 854 N N . ALA A 1 107 ? -6.461 -11.417 0.821 1.00 91.25 107 ALA A N 1
ATOM 855 C CA . ALA A 1 107 ? -5.600 -11.297 -0.350 1.00 91.25 107 ALA A CA 1
ATOM 856 C C . ALA A 1 107 ? -5.444 -9.843 -0.841 1.00 91.25 107 ALA A C 1
ATOM 858 O O . ALA A 1 107 ? -4.326 -9.435 -1.149 1.00 91.25 107 ALA A O 1
ATOM 859 N N . ALA A 1 108 ? -6.517 -9.043 -0.859 1.00 88.88 108 ALA A N 1
ATOM 860 C CA . ALA A 1 108 ? -6.428 -7.625 -1.227 1.00 88.88 108 ALA A CA 1
ATOM 861 C C . ALA A 1 108 ? -5.592 -6.814 -0.215 1.00 88.88 108 ALA A C 1
ATOM 863 O O . ALA A 1 108 ? -4.715 -6.045 -0.606 1.00 88.88 108 ALA A O 1
ATOM 864 N N . GLY A 1 109 ? -5.799 -7.039 1.090 1.00 91.50 109 GLY A N 1
ATOM 865 C CA . GLY A 1 109 ? -5.003 -6.399 2.146 1.00 91.50 109 GLY A CA 1
ATOM 866 C C . GLY A 1 109 ? -3.524 -6.789 2.123 1.00 91.50 109 GLY A C 1
ATOM 867 O O . GLY A 1 109 ? -2.662 -5.946 2.353 1.00 91.50 109 GLY A O 1
ATOM 868 N N . GLN A 1 110 ? -3.215 -8.039 1.780 1.00 94.31 110 GLN A N 1
ATOM 869 C CA . GLN A 1 110 ? -1.838 -8.493 1.572 1.00 94.31 110 GLN A CA 1
ATOM 870 C C . GLN A 1 110 ? -1.183 -7.787 0.389 1.00 94.31 110 GLN A C 1
ATOM 872 O O . GLN A 1 110 ? -0.070 -7.297 0.526 1.00 94.31 110 GLN A O 1
ATOM 877 N N . GLY A 1 111 ? -1.894 -7.661 -0.735 1.00 95.31 111 GLY A N 1
ATOM 878 C CA . GLY A 1 111 ? -1.411 -6.921 -1.902 1.00 95.31 111 GLY A CA 1
ATOM 879 C C . GLY A 1 111 ? -1.045 -5.472 -1.584 1.00 95.31 111 GLY A C 1
ATOM 880 O O . GLY A 1 111 ? -0.011 -4.976 -2.034 1.00 95.31 111 GLY A O 1
ATOM 881 N N . MET A 1 112 ? -1.860 -4.812 -0.755 1.00 95.31 112 MET A N 1
ATOM 882 C CA . MET A 1 112 ? -1.605 -3.441 -0.309 1.00 95.31 112 MET A CA 1
ATOM 883 C C . MET A 1 112 ? -0.276 -3.335 0.444 1.00 95.31 112 MET A C 1
ATOM 885 O O . MET A 1 112 ? 0.543 -2.461 0.153 1.00 95.31 112 MET A O 1
ATOM 889 N N . ILE A 1 113 ? -0.058 -4.234 1.405 1.00 96.19 113 ILE A N 1
ATOM 890 C CA . ILE A 1 113 ? 1.142 -4.246 2.245 1.00 96.19 113 ILE A CA 1
ATOM 891 C C . ILE A 1 113 ? 2.369 -4.630 1.419 1.00 96.19 113 ILE A C 1
ATOM 893 O O . ILE A 1 113 ? 3.374 -3.929 1.489 1.00 96.19 113 ILE A O 1
ATOM 897 N N . ALA A 1 114 ? 2.271 -5.677 0.597 1.00 96.56 114 ALA A N 1
ATOM 898 C CA . ALA A 1 114 ? 3.371 -6.171 -0.224 1.00 96.56 114 ALA A CA 1
ATOM 899 C C . ALA A 1 114 ? 3.944 -5.077 -1.128 1.00 96.56 114 ALA A C 1
ATOM 901 O O . ALA A 1 114 ? 5.156 -4.854 -1.160 1.00 96.56 114 ALA A O 1
ATOM 902 N N . LEU A 1 115 ? 3.077 -4.337 -1.828 1.00 97.94 115 LEU A N 1
ATOM 903 C CA . LEU A 1 115 ? 3.532 -3.246 -2.682 1.00 97.94 115 LEU A CA 1
ATOM 904 C C . LEU A 1 115 ? 4.016 -2.038 -1.867 1.00 97.94 115 LEU A C 1
ATOM 906 O O . LEU A 1 115 ? 5.050 -1.464 -2.202 1.00 97.94 115 LEU A O 1
ATOM 910 N N . SER A 1 116 ? 3.323 -1.672 -0.785 1.00 97.56 116 SER A N 1
ATOM 911 C CA . SER A 1 116 ? 3.704 -0.517 0.046 1.00 97.56 116 SER A CA 1
ATOM 912 C C . SER A 1 116 ? 5.042 -0.711 0.767 1.00 97.56 116 SER A C 1
ATOM 914 O O . SER A 1 116 ? 5.798 0.246 0.937 1.00 97.56 116 SER A O 1
ATOM 916 N N . ALA A 1 117 ? 5.361 -1.944 1.164 1.00 96.69 117 ALA A N 1
ATOM 917 C CA . ALA A 1 117 ? 6.627 -2.297 1.794 1.00 96.69 117 ALA A CA 1
ATOM 918 C C . ALA A 1 117 ? 7.777 -2.428 0.779 1.00 96.69 117 ALA A C 1
ATOM 920 O O . ALA A 1 117 ? 8.944 -2.385 1.161 1.00 96.69 117 ALA A O 1
ATOM 921 N N . GLN A 1 118 ? 7.497 -2.575 -0.519 1.00 96.62 118 GLN A N 1
ATOM 922 C CA . GLN A 1 118 ? 8.524 -2.917 -1.496 1.00 96.62 118 GLN A CA 1
ATOM 923 C C . GLN A 1 118 ? 9.620 -1.845 -1.628 1.00 96.62 118 GLN A C 1
ATOM 925 O O . GLN A 1 118 ? 9.366 -0.661 -1.864 1.00 96.62 118 GLN A O 1
ATOM 930 N N . LYS A 1 119 ? 10.877 -2.307 -1.624 1.00 97.06 119 LYS A N 1
ATOM 931 C CA . LYS A 1 119 ? 12.034 -1.554 -2.130 1.00 97.06 119 LYS A CA 1
ATOM 932 C C . LYS A 1 119 ? 12.355 -2.001 -3.551 1.00 97.06 119 LYS A C 1
ATOM 934 O O . LYS A 1 119 ? 12.472 -3.197 -3.811 1.00 97.06 119 LYS A O 1
ATOM 939 N N . PHE A 1 120 ? 12.525 -1.070 -4.476 1.00 97.75 120 PHE A N 1
ATOM 940 C CA . PHE A 1 120 ? 12.707 -1.376 -5.898 1.00 97.75 120 PHE A CA 1
ATOM 941 C C . PHE A 1 120 ? 13.826 -0.526 -6.503 1.00 97.75 120 PHE A C 1
ATOM 943 O O . PHE A 1 120 ? 14.090 0.573 -6.022 1.00 97.75 120 PHE A O 1
ATOM 950 N N . PRO A 1 121 ? 14.537 -1.006 -7.534 1.00 98.06 121 PRO A N 1
ATOM 951 C CA . PRO A 1 121 ? 15.665 -0.268 -8.080 1.00 98.06 121 PRO A CA 1
ATOM 952 C C . PRO A 1 121 ? 15.199 1.001 -8.809 1.00 98.06 121 PRO A C 1
ATOM 954 O O . PRO A 1 121 ? 14.157 1.013 -9.469 1.00 98.06 121 PRO A O 1
ATOM 957 N N . GLU A 1 122 ? 15.994 2.065 -8.740 1.00 97.75 122 GLU A N 1
ATOM 958 C CA . GLU A 1 122 ? 15.736 3.311 -9.466 1.00 97.75 122 GLU A CA 1
ATOM 959 C C . GLU A 1 122 ? 15.573 3.052 -10.970 1.00 97.75 122 GLU A C 1
ATOM 961 O O . GLU A 1 122 ? 16.267 2.212 -11.549 1.00 97.75 122 GLU A O 1
ATOM 966 N N . GLY A 1 123 ? 14.638 3.758 -11.608 1.00 96.38 123 GLY A N 1
ATOM 967 C CA . GLY A 1 123 ? 14.281 3.547 -13.012 1.00 96.38 123 GLY A CA 1
ATOM 968 C C . GLY A 1 123 ? 13.240 2.448 -13.236 1.00 96.38 123 GLY A C 1
ATOM 969 O O . GLY A 1 123 ? 12.915 2.156 -14.383 1.00 96.38 123 GLY A O 1
ATOM 970 N N . SER A 1 124 ? 12.713 1.839 -12.166 1.00 97.44 124 SER A N 1
ATOM 971 C CA . SER A 1 124 ? 11.556 0.944 -12.269 1.00 97.44 124 SER A CA 1
ATOM 972 C C . SER A 1 124 ? 10.304 1.702 -12.712 1.00 97.44 124 SER A C 1
ATOM 974 O O . SER A 1 124 ? 10.129 2.882 -12.404 1.00 97.44 124 SER A O 1
ATOM 976 N N . LYS A 1 125 ? 9.413 1.005 -13.410 1.00 96.88 125 LYS A N 1
ATOM 977 C CA . LYS A 1 125 ? 8.138 1.512 -13.923 1.00 96.88 125 LYS A CA 1
ATOM 978 C C . LYS A 1 125 ? 6.965 0.805 -13.257 1.00 96.88 125 LYS A C 1
ATOM 980 O O . LYS A 1 125 ? 7.107 -0.323 -12.789 1.00 96.88 125 LYS A O 1
ATOM 985 N N . GLY A 1 126 ? 5.794 1.435 -13.293 1.00 96.69 126 GLY A N 1
ATOM 986 C CA . GLY A 1 126 ? 4.559 0.910 -12.703 1.00 96.69 126 GLY A CA 1
ATOM 987 C C . GLY A 1 126 ? 4.270 -0.567 -12.994 1.00 96.69 126 GLY A C 1
ATOM 988 O O . GLY A 1 126 ? 4.104 -1.330 -12.044 1.00 96.69 126 GLY A O 1
ATOM 989 N N . PRO A 1 127 ? 4.281 -1.018 -14.265 1.00 96.50 127 PRO A N 1
ATOM 990 C CA . PRO A 1 127 ? 3.978 -2.414 -14.584 1.00 96.50 127 PRO A CA 1
ATOM 991 C C . PRO A 1 127 ? 4.916 -3.439 -13.936 1.00 96.50 127 PRO A C 1
ATOM 993 O O . PRO A 1 127 ? 4.519 -4.578 -13.726 1.00 96.50 127 PRO A O 1
ATOM 996 N N . GLN A 1 128 ? 6.156 -3.055 -13.609 1.00 96.25 128 GLN A N 1
ATOM 997 C CA . GLN A 1 128 ? 7.131 -3.967 -13.000 1.00 96.25 128 GLN A CA 1
ATOM 998 C C . GLN A 1 128 ? 6.823 -4.257 -11.529 1.00 96.25 128 GLN A C 1
ATOM 1000 O O . GLN A 1 128 ? 7.223 -5.303 -11.028 1.00 96.25 128 GLN A O 1
ATOM 1005 N N . VAL A 1 129 ? 6.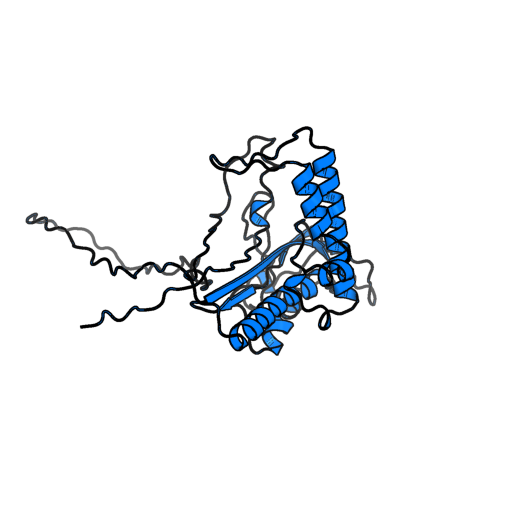136 -3.338 -10.845 1.00 97.12 129 VAL A N 1
ATOM 1006 C CA . VAL A 1 129 ? 5.785 -3.471 -9.423 1.00 97.12 129 VAL A CA 1
ATOM 1007 C C . VAL A 1 129 ? 4.304 -3.795 -9.208 1.00 97.12 129 VAL A C 1
ATOM 1009 O O . VAL A 1 129 ? 3.947 -4.304 -8.155 1.00 97.12 129 VAL A O 1
ATOM 1012 N N . ASP A 1 130 ? 3.445 -3.578 -10.210 1.00 98.12 130 ASP A N 1
ATOM 1013 C CA . ASP A 1 130 ? 1.998 -3.841 -10.152 1.00 98.12 130 ASP A CA 1
ATOM 1014 C C . ASP A 1 130 ? 1.654 -5.285 -9.736 1.00 98.12 130 ASP A C 1
ATOM 1016 O O . ASP A 1 130 ? 0.787 -5.502 -8.890 1.00 98.12 130 ASP A O 1
ATOM 1020 N N . ALA A 1 131 ? 2.393 -6.271 -10.255 1.00 96.69 131 ALA A N 1
ATOM 1021 C CA . ALA A 1 131 ? 2.181 -7.682 -9.933 1.00 96.69 131 ALA A CA 1
ATOM 1022 C C . ALA A 1 131 ? 2.364 -8.007 -8.437 1.00 96.69 131 ALA A C 1
ATOM 1024 O O . ALA A 1 131 ? 1.764 -8.963 -7.949 1.00 96.69 131 ALA A O 1
ATOM 1025 N N . LEU A 1 132 ? 3.135 -7.206 -7.690 1.00 96.88 132 LEU A N 1
ATOM 1026 C CA . LEU A 1 132 ? 3.342 -7.402 -6.250 1.00 96.88 132 LEU A CA 1
ATOM 1027 C C . LEU A 1 132 ? 2.053 -7.190 -5.452 1.00 96.88 132 LEU A C 1
ATOM 1029 O O . LEU A 1 132 ? 1.832 -7.867 -4.453 1.00 96.88 132 LEU A O 1
ATOM 1033 N N . ALA A 1 133 ? 1.172 -6.303 -5.921 1.00 97.50 133 ALA A N 1
ATOM 1034 C CA . ALA A 1 133 ? -0.138 -6.113 -5.311 1.00 97.50 133 ALA A CA 1
ATOM 1035 C C . ALA A 1 133 ? -1.138 -7.206 -5.720 1.00 97.50 133 ALA A C 1
ATOM 1037 O O . ALA A 1 133 ? -2.031 -7.561 -4.953 1.00 97.50 133 ALA A O 1
ATOM 1038 N N . ARG A 1 134 ? -0.980 -7.783 -6.917 1.00 97.50 134 ARG A N 1
ATOM 1039 C CA . ARG A 1 134 ? -1.910 -8.785 -7.462 1.00 97.50 134 ARG A CA 1
ATOM 1040 C C . ARG A 1 134 ? -1.601 -10.215 -7.054 1.00 97.50 134 ARG A C 1
ATOM 1042 O O . ARG A 1 134 ? -2.519 -11.030 -6.996 1.00 97.50 134 ARG A O 1
ATOM 1049 N N . GLN A 1 135 ? -0.341 -10.536 -6.759 1.00 95.94 135 GLN A N 1
ATOM 1050 C CA . GLN A 1 135 ? 0.131 -11.915 -6.582 1.00 95.94 135 GLN A CA 1
ATOM 1051 C C . GLN A 1 135 ? -0.720 -12.746 -5.606 1.00 95.94 135 GLN A C 1
ATOM 1053 O O . GLN A 1 135 ? -0.978 -13.922 -5.853 1.00 95.94 135 GLN A O 1
ATOM 1058 N N . HIS A 1 136 ? -1.223 -12.144 -4.523 1.00 94.25 136 HIS A N 1
ATOM 1059 C CA . HIS A 1 136 ? -2.032 -12.854 -3.529 1.00 94.25 136 HIS A CA 1
ATOM 1060 C C . HIS A 1 136 ? -3.430 -13.224 -4.048 1.00 94.25 136 HIS A C 1
ATOM 1062 O O . HIS A 1 136 ? -3.960 -14.275 -3.671 1.00 94.25 136 HIS A O 1
ATOM 1068 N N . LEU A 1 137 ? -4.015 -12.396 -4.919 1.00 94.56 137 LEU A N 1
ATOM 1069 C CA . LEU A 1 137 ? -5.263 -12.699 -5.623 1.00 94.56 137 LEU A CA 1
ATOM 1070 C C . LEU A 1 137 ? -5.015 -13.688 -6.766 1.00 94.56 137 LEU A C 1
ATOM 1072 O O . LEU A 1 137 ? -5.745 -14.671 -6.885 1.00 94.56 137 LEU A O 1
ATOM 1076 N N . TRP A 1 138 ? -3.937 -13.508 -7.533 1.00 95.94 138 TRP A N 1
ATOM 1077 C CA . TRP A 1 138 ? -3.566 -14.408 -8.630 1.00 95.94 138 TRP A CA 1
ATOM 1078 C C . TRP A 1 138 ? -3.326 -15.843 -8.162 1.00 95.94 138 TRP A C 1
ATOM 1080 O O . TRP A 1 138 ? -3.830 -16.778 -8.780 1.00 95.94 138 TRP A O 1
ATOM 1090 N N . ASN A 1 139 ? -2.671 -16.033 -7.013 1.00 93.25 139 ASN A N 1
ATOM 1091 C CA . ASN A 1 139 ? -2.480 -17.355 -6.399 1.00 93.25 139 ASN A CA 1
ATOM 1092 C C . ASN A 1 139 ? -3.798 -18.043 -5.989 1.00 93.25 139 ASN A C 1
ATOM 1094 O O . ASN A 1 139 ? -3.795 -19.208 -5.599 1.00 93.25 139 ASN A O 1
ATOM 1098 N N . ARG A 1 140 ? -4.928 -17.331 -6.066 1.00 91.06 140 ARG A N 1
ATOM 1099 C CA . ARG A 1 140 ? -6.287 -17.828 -5.821 1.00 91.06 140 ARG A CA 1
ATOM 1100 C C . ARG A 1 140 ? -7.152 -17.833 -7.089 1.00 91.06 140 ARG A C 1
ATOM 1102 O O . ARG A 1 140 ? -8.343 -18.108 -6.994 1.00 91.06 140 ARG A O 1
ATOM 1109 N N . GLY A 1 141 ? -6.578 -17.525 -8.255 1.00 93.62 141 GLY A N 1
ATOM 1110 C CA . GLY A 1 141 ? -7.304 -17.411 -9.523 1.00 93.62 141 GLY A CA 1
ATOM 1111 C C . GLY A 1 141 ? -8.223 -16.187 -9.605 1.00 93.62 141 GLY A C 1
ATOM 1112 O O . GLY A 1 141 ? -9.231 -16.233 -10.303 1.00 93.62 141 GLY A O 1
ATOM 1113 N N . LEU A 1 142 ? -7.911 -15.119 -8.866 1.00 94.38 142 LEU A N 1
ATOM 1114 C CA . LEU A 1 142 ? -8.710 -13.892 -8.776 1.00 94.38 142 LEU A CA 1
ATOM 1115 C C . LEU A 1 142 ? -7.915 -12.685 -9.277 1.00 94.38 142 LEU A C 1
ATOM 1117 O O . LEU A 1 142 ? -6.689 -12.713 -9.268 1.00 94.38 142 LEU A O 1
ATOM 1121 N N . ASP A 1 143 ? -8.606 -11.609 -9.655 1.00 95.69 143 ASP A N 1
ATOM 1122 C CA . ASP A 1 143 ? -7.987 -10.346 -10.078 1.00 95.69 143 ASP A CA 1
ATOM 1123 C C . ASP A 1 143 ? -8.930 -9.145 -9.840 1.00 95.69 143 ASP A C 1
ATOM 1125 O O . ASP A 1 143 ? -10.092 -9.328 -9.469 1.00 95.69 143 ASP A O 1
ATOM 1129 N N . TYR A 1 144 ? -8.444 -7.922 -10.079 1.00 94.12 144 TYR A N 1
ATOM 1130 C CA . TYR A 1 144 ? -9.235 -6.684 -10.138 1.00 94.12 144 TYR A CA 1
ATOM 1131 C C . TYR A 1 144 ? -9.012 -5.929 -11.452 1.00 94.12 144 TYR A C 1
ATOM 1133 O O . TYR A 1 144 ? -7.905 -5.866 -11.986 1.00 94.12 144 TYR A O 1
ATOM 1141 N N . LEU A 1 145 ? -10.071 -5.308 -11.978 1.00 92.75 145 LEU A N 1
ATOM 1142 C CA . LEU A 1 145 ? -10.117 -4.815 -13.364 1.00 92.75 145 LEU A CA 1
ATOM 1143 C C . LEU A 1 145 ? -9.673 -3.348 -13.547 1.00 92.75 145 LEU A C 1
ATOM 1145 O O . LEU A 1 145 ? -9.902 -2.746 -14.598 1.00 92.75 145 LEU A O 1
ATOM 1149 N N . HIS A 1 146 ? -9.011 -2.767 -12.547 1.00 94.12 146 HIS A N 1
ATOM 1150 C CA . HIS A 1 146 ? -8.424 -1.423 -12.600 1.00 94.12 146 HIS A CA 1
ATOM 1151 C C . HIS A 1 146 ? -6.902 -1.458 -12.374 1.00 94.12 146 HIS A C 1
ATOM 1153 O O . HIS A 1 146 ? -6.322 -2.516 -12.127 1.00 94.12 146 HIS A O 1
ATOM 1159 N N . GLY A 1 147 ? -6.229 -0.312 -12.535 1.00 95.62 147 GLY A N 1
ATOM 1160 C CA . GLY A 1 147 ? -4.809 -0.181 -12.182 1.00 95.62 147 GLY A CA 1
ATOM 1161 C C . GLY A 1 147 ? -4.614 -0.270 -10.669 1.00 95.62 147 GLY A C 1
ATOM 1162 O O . GLY A 1 147 ? -5.541 0.004 -9.922 1.00 95.62 147 GLY A O 1
ATOM 1163 N N . THR A 1 148 ? -3.429 -0.661 -10.218 1.00 98.19 148 THR A N 1
ATOM 1164 C CA . THR A 1 148 ? -3.107 -0.683 -8.781 1.00 98.19 148 THR A CA 1
ATOM 1165 C C . THR A 1 148 ? -2.884 0.714 -8.216 1.00 98.19 148 THR A C 1
ATOM 1167 O O . THR A 1 148 ? -2.954 0.886 -7.009 1.00 98.19 148 THR A O 1
ATOM 1170 N N . GLY A 1 149 ? -2.598 1.699 -9.065 1.00 96.88 149 GLY A N 1
ATOM 1171 C CA . GLY A 1 149 ? -2.569 3.090 -8.655 1.00 96.88 149 GLY A CA 1
ATOM 1172 C C . GLY A 1 149 ? -2.320 4.066 -9.796 1.00 96.88 149 GLY A C 1
ATOM 1173 O O . GLY A 1 149 ? -1.938 3.689 -10.911 1.00 96.88 149 GLY A O 1
ATOM 1174 N N . HIS A 1 150 ? -2.504 5.344 -9.506 1.00 96.62 150 HIS A N 1
ATOM 1175 C CA . HIS A 1 150 ? -2.337 6.466 -10.426 1.00 96.62 150 HIS A CA 1
ATOM 1176 C C . HIS A 1 150 ? -1.568 7.606 -9.753 1.00 96.62 150 HIS A C 1
ATOM 1178 O O . HIS A 1 150 ? -1.468 7.649 -8.530 1.00 96.62 150 HIS A O 1
ATOM 1184 N N . GLY A 1 151 ? -0.999 8.526 -10.536 1.00 95.62 151 GLY A N 1
ATOM 1185 C CA . GLY A 1 151 ? -0.443 9.758 -9.975 1.00 95.62 151 GLY A CA 1
ATOM 1186 C C . GLY A 1 151 ? -1.533 10.660 -9.394 1.00 95.62 151 GLY A C 1
ATOM 1187 O O . GLY A 1 151 ? -2.689 10.588 -9.817 1.00 95.62 151 GLY A O 1
ATOM 1188 N N . VAL A 1 152 ? -1.160 11.510 -8.436 1.00 94.75 152 VAL A N 1
ATOM 1189 C CA . VAL A 1 152 ? -2.060 12.491 -7.809 1.00 94.75 152 VAL A CA 1
ATOM 1190 C C . VAL A 1 152 ? -1.438 13.879 -7.882 1.00 94.75 152 VAL A C 1
ATOM 1192 O O . VAL A 1 152 ? -0.313 14.087 -7.420 1.00 94.75 152 VAL A O 1
ATOM 1195 N N . GLY A 1 153 ? -2.186 14.828 -8.443 1.00 90.94 153 GLY A N 1
ATOM 1196 C CA . GLY A 1 153 ? -1.746 16.206 -8.604 1.00 90.94 153 GLY A CA 1
ATOM 1197 C C . GLY A 1 153 ? -1.884 17.025 -7.325 1.00 90.94 153 GLY A C 1
ATOM 1198 O O . GLY A 1 153 ? -2.868 16.927 -6.589 1.00 90.94 153 GLY A O 1
ATOM 1199 N N . HIS A 1 154 ? -0.908 17.891 -7.058 1.00 90.88 154 HIS A N 1
ATOM 1200 C CA . HIS A 1 154 ? -0.971 18.807 -5.921 1.00 90.88 154 HIS A CA 1
ATOM 1201 C C . HIS A 1 154 ? -1.962 19.943 -6.205 1.00 90.88 154 HIS A C 1
ATOM 1203 O O . HIS A 1 154 ? -1.652 20.864 -6.958 1.00 90.88 154 HIS A O 1
ATOM 1209 N N . PHE A 1 155 ? -3.144 19.872 -5.583 1.00 87.00 155 PHE A N 1
ATOM 1210 C CA . PHE A 1 155 ? -4.265 20.792 -5.826 1.00 87.00 155 PHE A CA 1
ATOM 1211 C C . PHE A 1 155 ? -4.708 20.831 -7.304 1.00 87.00 155 PHE A C 1
ATOM 1213 O O . PHE A 1 155 ? -5.128 21.860 -7.829 1.00 87.00 155 PHE A O 1
ATOM 1220 N N . LEU A 1 156 ? -4.593 19.683 -7.975 1.00 90.94 156 LEU A N 1
ATOM 1221 C CA . LEU A 1 156 ? -4.994 19.459 -9.362 1.00 90.94 156 LEU A CA 1
ATOM 1222 C C . LEU A 1 156 ? -5.861 18.190 -9.433 1.00 90.94 156 LEU A C 1
ATOM 1224 O O . LEU A 1 156 ? -6.676 17.937 -8.544 1.00 90.94 156 LEU A O 1
ATOM 1228 N N . ASN A 1 157 ? -5.717 17.398 -10.494 1.00 89.81 157 ASN A N 1
ATOM 1229 C CA . ASN A 1 157 ? -6.523 16.205 -10.710 1.00 89.81 157 ASN A CA 1
ATOM 1230 C C . ASN A 1 157 ? -6.159 15.099 -9.712 1.00 89.81 157 ASN A C 1
ATOM 1232 O O . ASN A 1 157 ? -4.981 14.824 -9.476 1.00 89.81 157 ASN A O 1
ATOM 1236 N N . VAL A 1 158 ? -7.181 14.407 -9.198 1.00 89.31 158 VAL A N 1
ATOM 1237 C CA . VAL A 1 158 ? -6.993 13.197 -8.377 1.00 89.31 158 VAL A CA 1
ATOM 1238 C C . VAL A 1 158 ? -6.325 12.084 -9.187 1.00 89.31 158 VAL A C 1
ATOM 1240 O O . VAL A 1 158 ? -5.425 11.425 -8.690 1.00 89.31 158 VAL A O 1
ATOM 1243 N N . HIS A 1 159 ? -6.670 11.974 -10.473 1.00 92.88 159 HIS A N 1
ATOM 1244 C CA . HIS A 1 159 ? -5.985 11.138 -11.453 1.00 92.88 159 HIS A CA 1
ATOM 1245 C C . HIS A 1 159 ? -5.064 12.004 -12.316 1.00 92.88 159 HIS A C 1
ATOM 1247 O O . HIS A 1 159 ? -5.509 12.641 -13.275 1.00 92.88 159 HIS A O 1
ATOM 1253 N N . GLU A 1 160 ? -3.776 12.033 -11.990 1.00 92.25 160 GLU A N 1
ATOM 1254 C CA . GLU A 1 160 ? -2.775 12.811 -12.713 1.00 92.25 160 GLU A CA 1
ATOM 1255 C C . GLU A 1 160 ? -1.740 11.905 -13.389 1.00 92.25 160 GLU A C 1
ATOM 1257 O O . GLU A 1 160 ? -1.031 11.121 -12.760 1.00 92.25 160 GLU A O 1
ATOM 1262 N N . GLY A 1 161 ? -1.652 12.029 -14.712 1.00 91.19 161 GLY A N 1
ATOM 1263 C CA . GLY A 1 161 ? -0.584 11.421 -15.491 1.00 91.19 161 GLY A CA 1
ATOM 1264 C C . GLY A 1 161 ? 0.725 12.230 -15.439 1.00 91.19 161 GLY A C 1
ATOM 1265 O O . GLY A 1 161 ? 0.766 13.349 -14.944 1.00 91.19 161 GLY A O 1
ATOM 1266 N N . PRO A 1 162 ? 1.819 11.702 -16.006 1.00 92.31 162 PRO A N 1
ATOM 1267 C CA . PRO A 1 162 ? 1.831 10.479 -16.784 1.00 92.31 162 PRO A CA 1
ATOM 1268 C C . PRO A 1 162 ? 2.162 9.241 -15.948 1.00 92.31 162 PRO A C 1
ATOM 1270 O O . PRO A 1 162 ? 2.116 8.156 -16.493 1.00 92.31 162 PRO A O 1
ATOM 1273 N N . ILE A 1 163 ? 2.515 9.361 -14.669 1.00 94.38 163 ILE A N 1
ATOM 1274 C CA . ILE A 1 163 ? 2.918 8.221 -13.831 1.00 94.38 163 ILE A CA 1
ATOM 1275 C C . ILE A 1 163 ? 1.715 7.374 -13.378 1.00 94.38 163 ILE A C 1
ATOM 1277 O O . ILE A 1 163 ? 0.603 7.873 -13.235 1.00 94.38 163 ILE A O 1
ATOM 1281 N N . GLY A 1 164 ? 1.940 6.086 -13.119 1.00 96.19 164 GLY A N 1
ATOM 1282 C CA . GLY A 1 164 ? 0.916 5.183 -12.591 1.00 96.19 164 GLY A CA 1
ATOM 1283 C C . GLY A 1 164 ? 1.449 3.771 -12.372 1.00 96.19 164 GLY A C 1
ATOM 1284 O O . GLY A 1 164 ? 2.518 3.426 -12.879 1.00 96.19 164 GLY A O 1
ATOM 1285 N N . ILE A 1 165 ? 0.701 2.956 -11.630 1.00 98.25 165 ILE A N 1
ATOM 1286 C CA . ILE A 1 165 ? 0.987 1.546 -11.347 1.00 98.25 165 ILE A CA 1
ATOM 1287 C C . ILE A 1 165 ? -0.155 0.720 -11.940 1.00 98.25 165 ILE A C 1
ATOM 1289 O O . ILE A 1 165 ? -1.285 0.731 -11.460 1.00 98.25 165 ILE A O 1
ATOM 1293 N N . SER A 1 166 ? 0.110 0.049 -13.055 1.00 95.69 166 SER A N 1
ATOM 1294 C CA . SER A 1 166 ? -0.913 -0.677 -13.805 1.00 95.69 166 SER A CA 1
ATOM 1295 C C . SER A 1 166 ? -0.273 -1.806 -14.605 1.00 95.69 166 SER A C 1
ATOM 1297 O O . SER A 1 166 ? 0.841 -1.616 -15.101 1.00 95.69 166 SER A O 1
ATOM 1299 N N . PRO A 1 167 ? -0.975 -2.931 -14.842 1.00 94.00 167 PRO A N 1
ATOM 1300 C CA . PRO A 1 167 ? -0.461 -3.999 -15.696 1.00 94.00 167 PRO A CA 1
ATOM 1301 C C . PRO A 1 167 ? -0.480 -3.609 -17.187 1.00 94.00 167 PRO A C 1
ATOM 1303 O O . PRO A 1 167 ? 0.045 -4.327 -18.036 1.00 94.00 167 PRO A O 1
ATOM 1306 N N . ARG A 1 168 ? -1.097 -2.471 -17.545 1.00 92.31 168 ARG A N 1
ATOM 1307 C CA . ARG A 1 168 ? -1.277 -2.025 -18.934 1.00 92.31 168 ARG A CA 1
ATOM 1308 C C . ARG A 1 168 ? 0.042 -1.552 -19.550 1.00 92.31 168 ARG A C 1
ATOM 1310 O O . ARG A 1 168 ? 0.438 -0.397 -19.385 1.00 92.31 168 ARG A O 1
ATOM 1317 N N . LEU A 1 169 ? 0.668 -2.417 -20.348 1.00 90.19 169 LEU A N 1
ATOM 1318 C CA . LEU A 1 169 ? 1.946 -2.143 -21.019 1.00 90.19 169 LEU A CA 1
ATOM 1319 C C . LEU A 1 169 ? 1.868 -1.093 -22.138 1.00 90.19 169 LEU A C 1
ATOM 1321 O O . LEU A 1 169 ? 2.873 -0.453 -22.424 1.00 90.19 169 LEU A O 1
ATOM 1325 N N . ALA A 1 170 ? 0.698 -0.880 -22.742 1.00 87.94 170 ALA A N 1
ATOM 1326 C CA . ALA A 1 170 ? 0.504 0.094 -23.824 1.00 87.94 170 ALA A CA 1
ATOM 1327 C C . ALA A 1 170 ? 0.027 1.481 -23.340 1.00 87.94 170 ALA A C 1
ATOM 1329 O O . ALA A 1 170 ? -0.370 2.316 -24.148 1.00 87.94 170 ALA A O 1
ATOM 1330 N N . SER A 1 171 ? 0.011 1.727 -22.027 1.00 87.94 171 SER A N 1
ATOM 1331 C CA . SER A 1 171 ? -0.397 3.021 -21.466 1.00 87.94 171 SER A CA 1
ATOM 1332 C C . SER A 1 171 ? 0.758 4.026 -21.471 1.00 87.94 171 SER A C 1
ATOM 1334 O O . SER A 1 171 ? 1.912 3.634 -21.358 1.00 87.94 171 SER A O 1
ATOM 1336 N N . VAL A 1 172 ? 0.473 5.334 -21.515 1.00 88.81 172 VAL A N 1
ATOM 1337 C CA . VAL A 1 172 ? 1.524 6.359 -21.335 1.00 88.81 172 VAL A CA 1
ATOM 1338 C C . VAL A 1 172 ? 2.268 6.135 -20.011 1.00 88.81 172 VAL A C 1
ATOM 1340 O O . VAL A 1 172 ? 3.491 6.224 -19.970 1.00 88.81 172 VAL A O 1
ATOM 1343 N N . ALA A 1 173 ? 1.560 5.717 -18.956 1.00 87.81 173 ALA A N 1
ATOM 1344 C CA . ALA A 1 173 ? 2.154 5.413 -17.657 1.00 87.81 173 ALA A CA 1
ATOM 1345 C C . ALA A 1 173 ? 3.203 4.303 -17.659 1.00 87.81 173 ALA A C 1
ATOM 1347 O O . ALA A 1 173 ? 4.159 4.376 -16.885 1.00 87.81 173 ALA A O 1
ATOM 1348 N N . SER A 1 174 ? 3.112 3.328 -18.565 1.00 90.00 174 SER A N 1
ATOM 1349 C CA . SER A 1 174 ? 4.134 2.283 -18.698 1.00 90.00 174 SER A CA 1
ATOM 1350 C C . SER A 1 174 ? 5.461 2.803 -19.260 1.00 90.00 174 SER A C 1
ATOM 1352 O O . SER A 1 174 ? 6.470 2.093 -19.229 1.00 90.00 174 SER A O 1
ATOM 1354 N N . LEU A 1 175 ? 5.492 4.031 -19.785 1.00 92.69 175 LEU A N 1
ATOM 1355 C CA . LEU A 1 175 ? 6.686 4.639 -20.363 1.00 92.69 175 LEU A CA 1
ATOM 1356 C C . LEU A 1 175 ? 7.500 5.425 -19.332 1.00 92.69 175 LEU A C 1
ATOM 1358 O O . LEU A 1 175 ? 8.700 5.604 -19.543 1.00 92.69 175 LEU A O 1
ATOM 1362 N N . HIS A 1 176 ? 6.898 5.818 -18.206 1.00 95.62 176 HIS A N 1
ATOM 1363 C CA . HIS A 1 176 ? 7.530 6.677 -17.206 1.00 95.62 176 HIS A CA 1
ATOM 1364 C C . HIS A 1 176 ? 8.012 5.905 -15.973 1.00 95.62 176 HIS A C 1
ATOM 1366 O O . HIS A 1 176 ? 7.375 4.967 -15.497 1.00 95.62 176 HIS A O 1
ATOM 1372 N N . ASN A 1 177 ? 9.163 6.328 -15.450 1.00 96.94 177 ASN A N 1
ATOM 1373 C CA . ASN A 1 177 ? 9.765 5.738 -14.260 1.00 96.94 177 ASN A CA 1
ATOM 1374 C C . ASN A 1 177 ? 9.103 6.289 -12.992 1.00 96.94 177 ASN A C 1
ATOM 1376 O O . ASN A 1 177 ? 8.793 7.481 -12.906 1.00 96.94 177 ASN A O 1
ATOM 1380 N N . LEU A 1 178 ? 8.980 5.439 -11.976 1.00 97.44 178 LEU A N 1
ATOM 1381 C CA . LEU A 1 178 ? 8.713 5.863 -10.607 1.00 97.44 178 LEU A CA 1
ATOM 1382 C C . LEU A 1 178 ? 9.956 6.604 -10.095 1.00 97.44 178 LEU A C 1
ATOM 1384 O O . LEU A 1 178 ? 11.054 6.045 -10.075 1.00 97.44 178 LEU A O 1
ATOM 1388 N N . ARG A 1 179 ? 9.792 7.879 -9.736 1.00 96.31 179 ARG A N 1
ATOM 1389 C CA . ARG A 1 179 ? 10.890 8.795 -9.386 1.00 96.31 179 ARG A CA 1
ATOM 1390 C C . ARG A 1 179 ? 10.667 9.425 -8.011 1.00 96.31 179 ARG A C 1
ATOM 1392 O O . ARG A 1 179 ? 9.509 9.681 -7.685 1.00 96.31 179 ARG A O 1
ATOM 1399 N N . PRO A 1 180 ? 11.727 9.726 -7.237 1.00 98.06 180 PRO A N 1
ATOM 1400 C CA . PRO A 1 180 ? 11.594 10.431 -5.965 1.00 98.06 180 PRO A CA 1
ATOM 1401 C C . PRO A 1 180 ? 10.706 11.681 -6.061 1.00 98.06 180 PRO A C 1
ATOM 1403 O O . PRO A 1 180 ? 10.790 12.438 -7.029 1.00 98.06 180 PRO A O 1
ATOM 1406 N N . GLY A 1 181 ? 9.844 11.883 -5.064 1.00 96.25 181 GLY A N 1
ATOM 1407 C CA . GLY A 1 181 ? 8.890 12.993 -4.991 1.00 96.25 181 GLY A CA 1
ATOM 1408 C C . GLY A 1 181 ? 7.588 12.782 -5.769 1.00 96.25 181 GLY A C 1
ATOM 1409 O O . GLY A 1 181 ? 6.646 13.542 -5.569 1.00 96.25 181 GLY A O 1
ATOM 1410 N N . ALA A 1 182 ? 7.490 11.751 -6.614 1.00 95.94 182 ALA A N 1
ATOM 1411 C CA . ALA A 1 182 ? 6.220 11.363 -7.221 1.00 95.94 182 ALA A CA 1
ATOM 1412 C C . ALA A 1 182 ? 5.204 10.967 -6.141 1.00 95.94 182 ALA A C 1
ATOM 1414 O O . ALA A 1 182 ? 5.570 10.255 -5.205 1.00 95.94 182 ALA A O 1
ATOM 1415 N N . VAL A 1 183 ? 3.950 11.400 -6.288 1.00 97.31 183 VAL A N 1
ATOM 1416 C CA . VAL A 1 183 ? 2.828 11.005 -5.426 1.00 97.31 183 VAL A CA 1
ATOM 1417 C C . VAL A 1 183 ? 1.892 10.108 -6.223 1.00 97.31 183 VAL A C 1
ATOM 1419 O O . VAL A 1 183 ? 1.500 10.475 -7.331 1.00 97.31 183 VAL A O 1
ATOM 1422 N N . LEU A 1 184 ? 1.570 8.934 -5.680 1.00 97.69 184 LEU A N 1
ATOM 1423 C CA . LEU A 1 184 ? 0.695 7.945 -6.307 1.00 97.69 184 LEU A CA 1
ATOM 1424 C C . LEU A 1 184 ? -0.292 7.358 -5.294 1.00 97.69 184 LEU A C 1
ATOM 1426 O O . LEU A 1 184 ? 0.005 7.342 -4.101 1.00 97.69 184 LEU A O 1
ATOM 1430 N N . SER A 1 185 ? -1.413 6.819 -5.764 1.00 97.69 185 SER A N 1
ATOM 1431 C CA . SER A 1 185 ? -2.194 5.843 -5.001 1.00 97.69 185 SER A CA 1
ATOM 1432 C C . SER A 1 185 ? -1.531 4.455 -5.038 1.00 97.69 185 SER A C 1
ATOM 1434 O O . SER A 1 185 ? -0.789 4.110 -5.965 1.00 97.69 185 SER A O 1
ATOM 1436 N N . ILE A 1 186 ? -1.787 3.656 -4.006 1.00 98.19 186 ILE A N 1
ATOM 1437 C CA . ILE A 1 186 ? -1.694 2.194 -4.008 1.00 98.19 186 ILE A CA 1
ATOM 1438 C C . ILE A 1 186 ? -3.038 1.704 -3.487 1.00 98.19 186 ILE A C 1
ATOM 1440 O O . ILE A 1 186 ? -3.357 1.954 -2.329 1.00 98.19 186 ILE A O 1
ATOM 1444 N N . GLU A 1 187 ? -3.809 1.037 -4.338 1.00 96.50 187 GLU A N 1
ATOM 1445 C CA . GLU A 1 187 ? -5.238 0.782 -4.127 1.00 96.50 187 GLU A CA 1
ATOM 1446 C C . GLU A 1 187 ? -5.708 -0.600 -4.628 1.00 96.50 187 GLU A C 1
ATOM 1448 O O . GLU A 1 187 ? -6.696 -0.693 -5.357 1.00 96.50 187 GLU A O 1
ATOM 1453 N N . PRO A 1 188 ? -5.040 -1.718 -4.291 1.00 95.50 188 PRO A N 1
ATOM 1454 C CA . PRO A 1 188 ? -5.535 -3.029 -4.690 1.00 95.50 188 PRO A CA 1
ATOM 1455 C C . PRO A 1 188 ? -6.940 -3.287 -4.137 1.00 95.50 188 PRO A C 1
ATOM 1457 O O . PRO A 1 188 ? -7.307 -2.869 -3.032 1.00 95.50 188 PRO A O 1
ATOM 1460 N N . GLY A 1 189 ? -7.721 -4.031 -4.914 1.00 89.94 189 GLY A N 1
ATOM 1461 C CA . GLY A 1 189 ? -9.097 -4.344 -4.571 1.00 89.94 189 GLY A CA 1
ATOM 1462 C C . GLY A 1 189 ? -9.523 -5.733 -5.013 1.00 89.94 189 GLY A C 1
ATOM 1463 O O . GLY A 1 189 ? -8.788 -6.467 -5.666 1.00 89.94 189 GLY A O 1
ATOM 1464 N N . PHE A 1 190 ? -10.735 -6.102 -4.631 1.00 87.81 190 PHE A N 1
ATOM 1465 C CA . PHE A 1 190 ? -11.417 -7.296 -5.106 1.00 87.81 190 PHE A CA 1
ATOM 1466 C C . PHE A 1 190 ? -12.920 -7.030 -5.104 1.00 87.81 190 PHE A C 1
ATOM 1468 O O . PHE A 1 190 ? -13.444 -6.494 -4.128 1.00 87.81 190 PHE A O 1
ATOM 1475 N N . TYR A 1 191 ? -13.606 -7.439 -6.169 1.00 87.44 191 TYR A N 1
ATOM 1476 C CA . TYR A 1 191 ? -15.037 -7.204 -6.348 1.00 87.44 191 TYR A CA 1
ATOM 1477 C C . TYR A 1 191 ? -15.719 -8.501 -6.773 1.00 87.44 191 TYR A C 1
ATOM 1479 O O . TYR A 1 191 ? -15.278 -9.174 -7.703 1.00 87.44 191 TYR A O 1
ATOM 1487 N N . GLN A 1 192 ? -16.790 -8.851 -6.068 1.00 82.06 192 GLN A N 1
ATOM 1488 C CA . GLN A 1 192 ? -17.663 -9.975 -6.368 1.00 82.06 192 GLN A CA 1
ATOM 1489 C C . GLN A 1 192 ? -19.028 -9.419 -6.777 1.00 82.06 192 GLN A C 1
ATOM 1491 O O . GLN A 1 192 ? -19.766 -8.901 -5.934 1.00 82.06 192 GLN A O 1
ATOM 1496 N N . ASP A 1 193 ? -19.369 -9.561 -8.056 1.00 80.81 193 ASP A N 1
ATOM 1497 C CA . ASP A 1 193 ? -20.632 -9.075 -8.612 1.00 80.81 193 ASP A CA 1
ATOM 1498 C C . ASP A 1 193 ? -21.848 -9.566 -7.824 1.00 80.81 193 ASP A C 1
ATOM 1500 O O . ASP A 1 193 ? -21.936 -10.728 -7.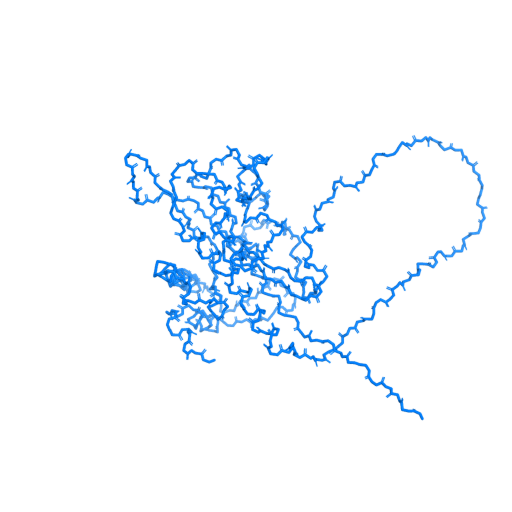419 1.00 80.81 193 ASP A O 1
ATOM 1504 N N . GLY A 1 194 ? -22.794 -8.651 -7.597 1.00 79.44 194 GLY A N 1
ATOM 1505 C CA . GLY A 1 194 ? -24.013 -8.923 -6.834 1.00 79.44 194 GLY A CA 1
ATOM 1506 C C . GLY A 1 194 ? -23.781 -9.224 -5.350 1.00 79.44 194 GLY A C 1
ATOM 1507 O O . GLY A 1 194 ? -24.740 -9.566 -4.660 1.00 79.44 194 GLY A O 1
ATOM 1508 N N . ASN A 1 195 ? -22.542 -9.104 -4.859 1.00 80.81 195 ASN A N 1
ATOM 1509 C CA . ASN A 1 195 ? -22.185 -9.391 -3.479 1.00 80.81 195 ASN A CA 1
ATOM 1510 C C . ASN A 1 195 ? -21.426 -8.211 -2.841 1.00 80.81 195 ASN A C 1
ATOM 1512 O O . ASN A 1 195 ? -22.048 -7.240 -2.419 1.00 80.81 195 ASN A O 1
ATOM 1516 N N . PHE A 1 196 ? -20.095 -8.244 -2.790 1.00 78.88 196 PHE A N 1
ATOM 1517 C CA . PHE A 1 196 ? -19.292 -7.275 -2.038 1.00 78.88 196 PHE A CA 1
ATOM 1518 C C . PHE A 1 196 ? -18.070 -6.801 -2.820 1.00 78.88 196 PHE A C 1
ATOM 1520 O O . PHE A 1 196 ? -17.651 -7.427 -3.794 1.00 78.88 196 PHE A O 1
ATOM 1527 N N . GLY A 1 197 ? -17.454 -5.727 -2.332 1.00 81.56 197 GLY A N 1
ATOM 1528 C CA . GLY A 1 197 ? -16.169 -5.243 -2.810 1.00 81.56 197 GLY A CA 1
ATOM 1529 C C . GLY A 1 197 ? -15.291 -4.763 -1.661 1.00 81.56 197 GLY A C 1
ATOM 1530 O O . GLY A 1 197 ? -15.785 -4.320 -0.622 1.00 81.56 197 GLY A O 1
ATOM 1531 N N . ILE A 1 198 ? -13.982 -4.857 -1.857 1.00 84.44 198 ILE A N 1
ATOM 1532 C CA . ILE A 1 198 ? -12.971 -4.243 -1.001 1.00 84.44 198 ILE A CA 1
ATOM 1533 C C . ILE A 1 198 ? -11.985 -3.471 -1.863 1.00 84.44 198 ILE A C 1
ATOM 1535 O O . ILE A 1 198 ? -11.573 -3.948 -2.919 1.00 84.44 198 ILE A O 1
ATOM 1539 N N . ARG A 1 199 ? -11.569 -2.311 -1.366 1.00 90.12 199 ARG A N 1
ATOM 1540 C CA . ARG A 1 199 ? -10.407 -1.576 -1.854 1.00 90.12 199 ARG A CA 1
ATOM 1541 C C . ARG A 1 199 ? -9.735 -0.922 -0.657 1.00 90.12 199 ARG A C 1
ATOM 1543 O O . ARG A 1 199 ? -10.400 -0.268 0.147 1.00 90.12 199 ARG A O 1
ATOM 1550 N N . ILE A 1 200 ? -8.436 -1.155 -0.510 1.00 90.38 200 ILE A N 1
ATOM 1551 C CA . ILE A 1 200 ? -7.629 -0.517 0.531 1.00 90.38 200 ILE A CA 1
ATOM 1552 C C . ILE A 1 200 ? -6.661 0.402 -0.183 1.00 90.38 200 ILE A C 1
ATOM 1554 O O . ILE A 1 200 ? -5.831 -0.082 -0.945 1.00 90.38 200 ILE A O 1
ATOM 1558 N N . GLU A 1 201 ? -6.780 1.699 0.077 1.00 95.06 201 GLU A N 1
ATOM 1559 C CA . GLU A 1 201 ? -6.016 2.717 -0.624 1.00 95.06 201 GLU A CA 1
ATOM 1560 C C . GLU A 1 201 ? -5.193 3.582 0.333 1.00 95.06 201 GLU A C 1
ATOM 1562 O O . GLU A 1 201 ? -5.729 4.170 1.274 1.00 95.06 201 GLU A O 1
ATOM 1567 N N . ASN A 1 202 ? -3.904 3.742 0.024 1.00 95.00 202 ASN A N 1
ATOM 1568 C CA . ASN A 1 202 ? -3.118 4.867 0.523 1.00 95.00 202 ASN A CA 1
ATOM 1569 C C . ASN A 1 202 ? -2.563 5.694 -0.631 1.00 95.00 202 ASN A C 1
ATOM 1571 O O . ASN A 1 202 ? -2.107 5.157 -1.637 1.00 95.00 202 ASN A O 1
ATOM 1575 N N . LEU A 1 203 ? -2.463 6.999 -0.399 1.00 97.75 203 LEU A N 1
ATOM 1576 C CA . LEU A 1 203 ? -1.531 7.838 -1.125 1.00 97.75 203 LEU A CA 1
ATOM 1577 C C . LEU A 1 203 ? -0.137 7.647 -0.543 1.00 97.75 203 LEU A C 1
ATOM 1579 O O . LEU A 1 203 ? 0.057 7.635 0.678 1.00 97.75 203 LEU A O 1
ATOM 1583 N N . VAL A 1 204 ? 0.836 7.537 -1.431 1.00 97.94 204 VAL A N 1
ATOM 1584 C CA . VAL A 1 204 ? 2.244 7.354 -1.113 1.00 97.94 204 VAL A CA 1
ATOM 1585 C C . VAL A 1 204 ? 3.091 8.326 -1.914 1.00 97.94 204 VAL A C 1
ATOM 1587 O O . VAL A 1 204 ? 2.727 8.743 -3.012 1.00 97.94 204 VAL A O 1
ATOM 1590 N N . THR A 1 205 ? 4.259 8.662 -1.383 1.00 98.06 205 THR A N 1
ATOM 1591 C CA . THR A 1 205 ? 5.312 9.334 -2.137 1.00 98.06 205 THR A CA 1
ATOM 1592 C C . THR A 1 205 ? 6.500 8.403 -2.340 1.00 98.06 205 THR A C 1
ATOM 1594 O O . THR A 1 205 ? 6.835 7.600 -1.471 1.00 98.06 205 THR A O 1
ATOM 1597 N N . VAL A 1 206 ? 7.144 8.488 -3.500 1.00 98.44 206 VAL A N 1
ATOM 1598 C CA . VAL A 1 206 ? 8.372 7.738 -3.781 1.00 98.44 206 VAL A CA 1
ATOM 1599 C C . VAL A 1 206 ? 9.558 8.453 -3.134 1.00 98.44 206 VAL A C 1
ATOM 1601 O O . VAL A 1 206 ? 9.744 9.660 -3.309 1.00 98.44 206 VAL A O 1
ATOM 1604 N N . LYS A 1 207 ? 10.401 7.707 -2.423 1.00 98.38 207 LYS A N 1
ATOM 1605 C CA . LYS A 1 207 ? 11.598 8.203 -1.733 1.00 98.38 207 LYS A CA 1
ATOM 1606 C C . LYS A 1 207 ? 12.823 7.374 -2.090 1.00 98.38 207 LYS A C 1
ATOM 1608 O O . LYS A 1 207 ? 12.706 6.221 -2.501 1.00 98.38 207 LYS A O 1
ATOM 1613 N N . GLU A 1 208 ? 14.002 7.971 -1.937 1.00 98.12 208 GLU A N 1
ATOM 1614 C CA . GLU A 1 208 ? 15.257 7.222 -2.017 1.00 98.12 208 GLU A CA 1
ATOM 1615 C C . GLU A 1 208 ? 15.371 6.271 -0.820 1.00 98.12 208 GLU A C 1
ATOM 1617 O O . GLU A 1 208 ? 15.143 6.658 0.323 1.00 98.12 208 GLU A O 1
ATOM 1622 N N . SER A 1 209 ? 15.739 5.019 -1.083 1.00 96.56 209 SER A N 1
ATOM 1623 C CA . SER A 1 209 ? 16.097 4.049 -0.053 1.00 96.56 209 SER A CA 1
ATOM 1624 C C . SER A 1 209 ? 17.577 4.168 0.306 1.00 96.56 209 SER A C 1
ATOM 1626 O O . SER A 1 209 ? 18.384 4.696 -0.455 1.00 96.56 209 SER A O 1
ATOM 1628 N N . THR A 1 210 ? 17.962 3.584 1.439 1.00 96.38 210 THR A N 1
ATOM 1629 C CA . THR A 1 210 ? 19.369 3.422 1.829 1.00 96.38 210 THR A CA 1
ATOM 1630 C C . THR A 1 210 ? 20.089 2.317 1.047 1.00 96.38 210 THR A C 1
ATOM 1632 O O . THR A 1 210 ? 21.307 2.186 1.149 1.00 96.38 210 THR A O 1
ATOM 1635 N N . LEU A 1 211 ? 19.358 1.502 0.277 1.00 97.06 211 LEU A N 1
ATOM 1636 C CA . LEU A 1 211 ? 19.925 0.386 -0.476 1.00 97.06 211 LEU A CA 1
ATOM 1637 C C . LEU A 1 211 ? 20.611 0.842 -1.774 1.00 97.06 211 LEU A C 1
ATOM 1639 O O . LEU A 1 211 ? 20.135 1.722 -2.495 1.00 97.06 211 LEU A O 1
ATOM 1643 N N . ASN A 1 212 ? 21.707 0.163 -2.109 1.00 97.19 212 ASN A N 1
ATOM 1644 C CA . ASN A 1 212 ? 22.443 0.342 -3.354 1.00 97.19 212 ASN A CA 1
ATOM 1645 C C . ASN A 1 212 ? 22.950 -1.011 -3.862 1.00 97.19 212 ASN A C 1
ATOM 1647 O O . ASN A 1 212 ? 23.423 -1.834 -3.078 1.00 97.19 212 ASN A O 1
ATOM 1651 N N . TYR A 1 213 ? 22.888 -1.228 -5.174 1.00 97.00 213 TYR A N 1
ATOM 1652 C CA . TYR A 1 213 ? 23.510 -2.383 -5.814 1.00 97.00 213 TYR A CA 1
ATOM 1653 C C . TYR A 1 213 ? 24.325 -1.943 -7.026 1.00 97.00 213 TYR A C 1
ATOM 1655 O O . TYR A 1 213 ? 23.771 -1.467 -8.016 1.00 97.00 213 TYR A O 1
ATOM 1663 N N . ARG A 1 214 ? 25.650 -2.129 -6.956 1.00 96.44 214 ARG A N 1
ATOM 1664 C CA . ARG A 1 214 ? 26.596 -1.785 -8.035 1.00 96.44 214 ARG A CA 1
ATOM 1665 C C . ARG A 1 214 ? 26.430 -0.344 -8.541 1.00 96.44 214 ARG A C 1
ATOM 1667 O O . ARG A 1 214 ? 26.422 -0.099 -9.743 1.00 96.44 214 ARG A O 1
ATOM 1674 N N . GLY A 1 215 ? 26.246 0.605 -7.625 1.00 94.62 215 GLY A N 1
ATOM 1675 C CA . GLY A 1 215 ? 26.050 2.019 -7.948 1.00 94.62 215 GLY A CA 1
ATOM 1676 C C . GLY A 1 215 ? 24.604 2.398 -8.277 1.00 94.62 215 GLY A C 1
ATOM 1677 O O . GLY A 1 215 ? 24.277 3.579 -8.210 1.00 94.62 215 GLY A O 1
ATOM 1678 N N . ARG A 1 216 ? 23.705 1.437 -8.534 1.00 96.62 216 ARG A N 1
ATOM 1679 C CA . ARG A 1 216 ? 22.278 1.715 -8.744 1.00 96.62 216 ARG A CA 1
ATOM 1680 C C . ARG A 1 216 ? 21.570 1.905 -7.406 1.00 96.62 216 ARG A C 1
ATOM 1682 O O . ARG A 1 216 ? 21.560 0.994 -6.573 1.00 96.62 216 ARG A O 1
ATOM 1689 N N . LYS A 1 217 ? 20.964 3.079 -7.218 1.00 97.75 217 LYS A N 1
ATOM 1690 C CA . LYS A 1 217 ? 20.123 3.389 -6.057 1.00 97.75 217 LYS A CA 1
ATOM 1691 C C . LYS A 1 217 ? 18.826 2.585 -6.084 1.00 97.75 217 LYS A C 1
ATOM 1693 O O . LYS A 1 217 ? 18.363 2.142 -7.137 1.00 97.75 217 LYS A O 1
ATOM 1698 N N . PHE A 1 218 ? 18.231 2.420 -4.913 1.00 98.44 218 PHE A N 1
ATOM 1699 C CA . PHE A 1 218 ? 16.894 1.866 -4.749 1.00 98.44 218 PHE A CA 1
ATOM 1700 C C . PHE A 1 218 ? 15.960 2.930 -4.191 1.00 98.44 218 PHE A C 1
ATOM 1702 O O . PHE A 1 218 ? 16.386 3.903 -3.575 1.00 98.44 218 PHE A O 1
ATOM 1709 N N . LEU A 1 219 ? 14.675 2.715 -4.410 1.00 98.62 219 LEU A N 1
ATOM 1710 C CA . LEU A 1 219 ? 13.570 3.561 -4.010 1.00 98.62 219 LEU A CA 1
ATOM 1711 C C . LEU A 1 219 ? 12.623 2.758 -3.113 1.00 98.62 219 LEU A C 1
ATOM 1713 O O . LEU A 1 219 ? 12.665 1.525 -3.098 1.00 98.62 219 LEU A O 1
ATOM 1717 N N . HIS A 1 220 ? 11.777 3.457 -2.370 1.00 97.94 220 HIS A N 1
ATOM 1718 C CA . HIS A 1 220 ? 10.668 2.873 -1.621 1.00 97.94 220 HIS A CA 1
ATOM 1719 C C . HIS A 1 220 ? 9.477 3.833 -1.597 1.00 97.94 220 HIS A C 1
ATOM 1721 O O . HIS A 1 220 ? 9.605 5.004 -1.967 1.00 97.94 220 HIS A O 1
ATOM 1727 N N . PHE A 1 221 ? 8.328 3.337 -1.149 1.00 98.31 221 PHE A N 1
ATOM 1728 C CA . PHE A 1 221 ? 7.157 4.163 -0.884 1.00 98.31 221 PHE A CA 1
ATOM 1729 C C . PHE A 1 221 ? 7.149 4.651 0.571 1.00 98.31 221 PHE A C 1
ATOM 1731 O O . PHE A 1 221 ? 7.562 3.937 1.487 1.00 98.31 221 PHE A O 1
ATOM 1738 N N . GLU A 1 222 ? 6.691 5.880 0.782 1.00 97.31 222 GLU A N 1
ATOM 1739 C CA . GLU A 1 222 ? 6.393 6.469 2.089 1.00 97.31 222 GLU A CA 1
ATOM 1740 C C . GLU A 1 222 ? 4.918 6.883 2.110 1.00 97.31 222 GLU A C 1
ATOM 1742 O O . GLU A 1 222 ? 4.465 7.614 1.227 1.00 97.31 222 GLU A O 1
ATOM 1747 N N . SER A 1 223 ? 4.160 6.415 3.103 1.00 95.94 223 SER A N 1
ATOM 1748 C CA . SER A 1 223 ? 2.725 6.691 3.205 1.00 95.94 223 SER A CA 1
ATOM 1749 C C . SER A 1 223 ? 2.442 8.158 3.538 1.00 95.94 223 SER A C 1
ATOM 1751 O O . SER A 1 223 ? 2.931 8.703 4.528 1.00 95.94 223 SER A O 1
ATOM 1753 N N . LEU A 1 224 ? 1.583 8.784 2.734 1.00 95.31 224 LEU A N 1
ATOM 1754 C CA . LEU A 1 224 ? 0.988 10.090 3.024 1.00 95.31 224 LEU A CA 1
ATOM 1755 C C . LEU A 1 224 ? -0.337 9.937 3.775 1.00 95.31 224 LEU A C 1
ATOM 1757 O O . LEU A 1 224 ? -0.640 10.735 4.662 1.00 95.31 224 LEU A O 1
ATOM 1761 N N . THR A 1 225 ? -1.108 8.899 3.446 1.00 94.88 225 THR A N 1
ATOM 1762 C CA . THR A 1 225 ? -2.333 8.539 4.167 1.00 94.88 225 THR A CA 1
ATOM 1763 C C . THR A 1 225 ? -2.005 7.984 5.546 1.00 94.88 225 THR A C 1
ATOM 1765 O O . THR A 1 225 ? -1.244 7.022 5.674 1.00 94.88 225 THR A O 1
ATOM 1768 N N . LEU A 1 226 ? -2.631 8.553 6.578 1.00 94.44 226 LEU A N 1
ATOM 1769 C CA . LEU A 1 226 ? -2.402 8.184 7.974 1.00 94.44 226 LEU A CA 1
ATOM 1770 C C . LEU A 1 226 ? -3.665 7.647 8.637 1.00 94.44 226 LEU A C 1
ATOM 1772 O O . LEU A 1 226 ? -4.293 8.323 9.453 1.00 94.44 226 LEU A O 1
ATOM 1776 N N . VAL A 1 227 ? -4.034 6.421 8.276 1.00 94.31 227 VAL A N 1
ATOM 1777 C CA . VAL A 1 227 ? -5.237 5.753 8.771 1.00 94.31 227 VAL A CA 1
ATOM 1778 C C . VAL A 1 227 ? -4.901 4.305 9.106 1.00 94.31 227 VAL A C 1
ATOM 1780 O O . VAL A 1 227 ? -4.350 3.613 8.257 1.00 94.31 227 VAL A O 1
ATOM 1783 N N . PRO A 1 228 ? -5.224 3.793 10.307 1.00 94.12 228 PRO A N 1
ATOM 1784 C CA . PRO A 1 228 ? -4.887 2.416 10.649 1.00 94.12 228 PRO A CA 1
ATOM 1785 C C . PRO A 1 228 ? -5.543 1.424 9.678 1.00 94.12 228 PRO A C 1
ATOM 1787 O O . PRO A 1 228 ? -6.761 1.422 9.506 1.00 94.12 228 PRO A O 1
ATOM 1790 N N . ILE A 1 229 ? -4.740 0.549 9.070 1.00 91.50 229 ILE A N 1
ATOM 1791 C CA . ILE A 1 229 ? -5.250 -0.562 8.256 1.00 91.50 229 ILE A CA 1
ATOM 1792 C C . ILE A 1 229 ? -5.868 -1.618 9.184 1.00 91.50 229 ILE A C 1
ATOM 1794 O O . ILE A 1 229 ? -5.258 -2.007 10.180 1.00 91.50 229 ILE A O 1
ATOM 1798 N N . GLN A 1 230 ? -7.066 -2.104 8.853 1.00 88.81 230 GLN A N 1
ATOM 1799 C CA . GLN A 1 230 ? -7.789 -3.087 9.664 1.00 88.81 230 GLN A CA 1
ATOM 1800 C C . GLN A 1 230 ? -7.071 -4.451 9.692 1.00 88.81 230 GLN A C 1
ATOM 1802 O O . GLN A 1 230 ? -7.226 -5.270 8.785 1.00 88.81 230 GLN A O 1
ATOM 1807 N N . ALA A 1 231 ? -6.353 -4.727 10.784 1.00 85.44 231 ALA A N 1
ATOM 1808 C CA . ALA A 1 231 ? -5.580 -5.955 10.979 1.00 85.44 231 ALA A CA 1
ATOM 1809 C C . ALA A 1 231 ? -6.429 -7.236 10.887 1.00 85.44 231 ALA A C 1
ATOM 1811 O O . ALA A 1 231 ? -5.977 -8.236 10.337 1.00 85.44 231 ALA A O 1
ATOM 1812 N N . LYS A 1 232 ? -7.694 -7.219 11.341 1.00 83.50 232 LYS A N 1
ATOM 1813 C CA . LYS A 1 232 ? -8.568 -8.413 11.293 1.00 83.50 232 LYS A CA 1
ATOM 1814 C C . LYS A 1 232 ? -8.835 -8.915 9.865 1.00 83.50 232 LYS A C 1
ATOM 1816 O O . LYS A 1 232 ? -9.218 -10.073 9.687 1.00 83.50 232 LYS A O 1
ATOM 1821 N N . LEU A 1 233 ? -8.628 -8.062 8.860 1.00 80.50 233 LEU A N 1
ATOM 1822 C CA . LEU A 1 233 ? -8.797 -8.389 7.448 1.00 80.50 233 LEU A CA 1
ATOM 1823 C C . LEU A 1 233 ? -7.523 -8.917 6.789 1.00 80.50 233 LEU A C 1
ATOM 1825 O O . LEU A 1 233 ? -7.566 -9.152 5.595 1.00 80.50 233 LEU A O 1
ATOM 1829 N N . ILE A 1 234 ? -6.421 -9.132 7.511 1.00 83.56 234 ILE A N 1
ATOM 1830 C CA . ILE A 1 234 ? -5.137 -9.577 6.949 1.00 83.56 234 ILE A CA 1
ATOM 1831 C C . ILE A 1 234 ? -4.751 -10.932 7.545 1.00 83.56 234 ILE A C 1
ATOM 1833 O O . ILE A 1 234 ? -4.881 -11.158 8.747 1.00 83.56 234 ILE A O 1
ATOM 1837 N N . ASP A 1 235 ? -4.319 -11.876 6.704 1.00 86.00 235 ASP A N 1
ATOM 1838 C CA . ASP A 1 235 ? -3.703 -13.122 7.173 1.00 86.00 235 ASP A CA 1
ATOM 1839 C C . ASP A 1 235 ? -2.198 -12.919 7.363 1.00 86.00 235 ASP A C 1
ATOM 1841 O O . ASP A 1 235 ? -1.439 -12.893 6.392 1.00 86.00 235 ASP A O 1
ATOM 1845 N N . PHE A 1 236 ? -1.785 -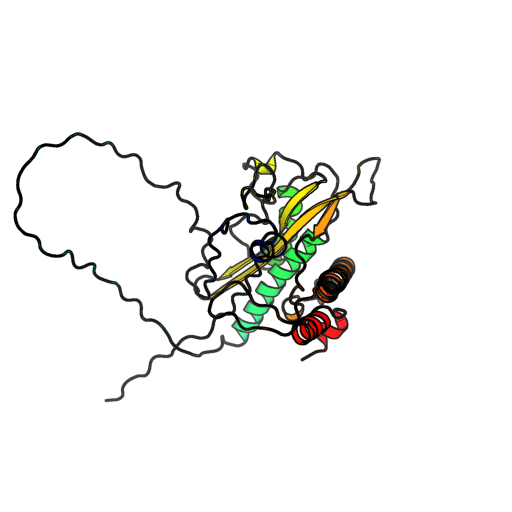12.761 8.619 1.00 85.62 236 PHE A N 1
ATOM 1846 C CA . PHE A 1 236 ? -0.394 -12.516 8.995 1.00 85.62 236 PHE A CA 1
ATOM 1847 C C . PHE A 1 236 ? 0.510 -13.726 8.791 1.00 85.62 236 PHE A C 1
ATOM 1849 O O . PHE A 1 236 ? 1.709 -13.546 8.625 1.00 85.62 236 PHE A O 1
ATOM 1856 N N . SER A 1 237 ? -0.041 -14.945 8.760 1.00 85.81 237 SER A N 1
ATOM 1857 C CA . SER A 1 237 ? 0.758 -16.154 8.504 1.00 85.81 237 SER A CA 1
ATOM 1858 C C . SER A 1 237 ? 1.341 -16.188 7.087 1.00 85.81 237 SER A C 1
ATOM 1860 O O . SER A 1 237 ? 2.291 -16.915 6.813 1.00 85.81 237 SER A O 1
ATOM 1862 N N . LEU A 1 238 ? 0.769 -15.382 6.195 1.00 84.62 238 LEU A N 1
ATOM 1863 C CA . LEU A 1 238 ? 1.164 -15.241 4.801 1.00 84.62 238 LEU A CA 1
ATOM 1864 C C . LEU A 1 238 ? 1.999 -13.977 4.544 1.00 84.62 238 LEU A C 1
ATOM 1866 O O . LEU A 1 238 ? 2.435 -13.780 3.412 1.00 84.62 238 LEU A O 1
ATOM 1870 N N . LEU A 1 239 ? 2.191 -13.122 5.555 1.00 88.12 239 LEU A N 1
ATOM 1871 C CA . LEU A 1 239 ? 3.088 -11.975 5.468 1.00 88.12 239 LEU A CA 1
ATOM 1872 C C . LEU A 1 239 ? 4.508 -12.396 5.845 1.00 88.12 239 LEU A C 1
ATOM 1874 O O . LEU A 1 239 ? 4.733 -13.153 6.790 1.00 88.12 239 LEU A O 1
ATOM 1878 N N . SER A 1 240 ? 5.484 -11.858 5.129 1.00 91.50 240 SER A N 1
ATOM 1879 C CA . SER A 1 240 ? 6.883 -11.928 5.525 1.00 91.50 240 SER A CA 1
ATOM 1880 C C . SER A 1 240 ? 7.122 -11.144 6.825 1.00 91.50 240 SER A C 1
ATOM 1882 O O . SER A 1 240 ? 6.403 -10.183 7.115 1.00 91.50 240 SER A O 1
ATOM 1884 N N . PRO A 1 241 ? 8.178 -11.471 7.595 1.00 93.12 241 PRO A N 1
ATOM 1885 C CA . PRO A 1 241 ? 8.555 -10.684 8.772 1.00 93.12 241 PRO A CA 1
ATOM 1886 C C . PRO A 1 241 ? 8.732 -9.191 8.464 1.00 93.12 241 PRO A C 1
ATOM 1888 O O . PRO A 1 241 ? 8.393 -8.345 9.284 1.00 93.12 241 PRO A O 1
ATOM 1891 N N . TYR A 1 242 ? 9.207 -8.879 7.256 1.00 92.81 242 TYR A N 1
ATOM 1892 C CA . TYR A 1 242 ? 9.391 -7.512 6.785 1.00 92.81 242 TYR A CA 1
ATOM 1893 C C . TYR A 1 242 ? 8.064 -6.761 6.588 1.00 92.81 242 TYR A C 1
ATOM 1895 O O . TYR A 1 242 ? 7.950 -5.596 6.955 1.00 92.81 242 TYR A O 1
ATOM 1903 N N . GLU A 1 243 ? 7.042 -7.420 6.045 1.00 94.44 243 GLU A N 1
ATOM 1904 C CA . GLU A 1 243 ? 5.706 -6.833 5.867 1.00 94.44 243 GLU A CA 1
ATOM 1905 C C . GLU A 1 243 ? 4.977 -6.645 7.203 1.00 94.44 243 GLU A C 1
ATOM 1907 O O . GLU A 1 243 ? 4.267 -5.654 7.385 1.00 94.44 243 GLU A O 1
ATOM 1912 N N . VAL A 1 244 ? 5.180 -7.563 8.154 1.00 93.69 244 VAL A N 1
ATOM 1913 C CA . VAL A 1 244 ? 4.680 -7.420 9.531 1.00 93.69 244 VAL A CA 1
ATOM 1914 C C . VAL A 1 244 ? 5.319 -6.205 10.202 1.00 93.69 244 VAL A C 1
ATOM 1916 O O . VAL A 1 244 ? 4.601 -5.348 10.713 1.00 93.69 244 VAL A O 1
ATOM 1919 N N . GLU A 1 245 ? 6.649 -6.089 10.142 1.00 94.75 245 GLU A N 1
ATOM 1920 C CA . GLU A 1 245 ? 7.383 -4.939 10.684 1.00 94.75 245 GLU A CA 1
ATOM 1921 C C . GLU A 1 245 ? 6.937 -3.625 10.030 1.00 94.75 245 GLU A C 1
ATOM 1923 O O . GLU A 1 245 ? 6.725 -2.631 10.724 1.00 94.75 245 GLU A O 1
ATOM 1928 N N . TRP A 1 246 ? 6.734 -3.621 8.708 1.00 95.69 246 TRP A N 1
ATOM 1929 C CA . TRP A 1 246 ? 6.226 -2.451 7.993 1.00 95.69 246 TRP A CA 1
ATOM 1930 C C . TRP A 1 246 ? 4.852 -2.017 8.508 1.00 95.69 246 TRP A C 1
ATOM 1932 O O . TRP A 1 246 ? 4.635 -0.826 8.727 1.00 95.69 246 TRP A O 1
ATOM 1942 N N . LEU A 1 247 ? 3.926 -2.955 8.726 1.00 95.06 247 LEU A N 1
ATOM 1943 C CA . LEU A 1 247 ? 2.572 -2.624 9.167 1.00 95.06 247 LEU A CA 1
ATOM 1944 C C . LEU A 1 247 ? 2.539 -2.151 10.631 1.00 95.06 247 LEU A C 1
ATOM 1946 O O . LEU A 1 247 ? 1.837 -1.182 10.927 1.00 95.06 247 LEU A O 1
ATOM 1950 N N . ASP A 1 248 ? 3.336 -2.754 11.519 1.00 96.00 248 ASP A N 1
ATOM 1951 C CA . ASP A 1 248 ? 3.535 -2.254 12.888 1.00 96.00 248 ASP A CA 1
ATOM 1952 C C . ASP A 1 248 ? 4.118 -0.830 12.880 1.00 96.00 248 ASP A C 1
ATOM 1954 O O . ASP A 1 248 ? 3.605 0.070 13.553 1.00 96.00 248 ASP A O 1
ATOM 1958 N N . ALA A 1 249 ? 5.154 -0.591 12.069 1.00 97.00 249 ALA A N 1
ATOM 1959 C CA . ALA A 1 249 ? 5.768 0.727 11.927 1.00 97.00 249 ALA A CA 1
ATOM 1960 C C . ALA A 1 249 ? 4.786 1.759 11.353 1.00 97.00 249 ALA A C 1
ATOM 1962 O O . ALA A 1 249 ? 4.731 2.892 11.834 1.00 97.00 249 ALA A O 1
ATOM 1963 N N . TYR A 1 250 ? 3.971 1.367 10.370 1.00 97.25 250 TYR A N 1
ATOM 1964 C CA . TYR A 1 250 ? 2.923 2.207 9.801 1.00 97.25 250 TYR A CA 1
ATOM 1965 C C . TYR A 1 250 ? 1.889 2.603 10.859 1.00 97.25 250 TYR A C 1
ATOM 1967 O O . TYR A 1 250 ? 1.609 3.788 11.035 1.00 97.25 250 TYR A O 1
ATOM 1975 N N . HIS A 1 251 ? 1.346 1.642 11.610 1.00 97.12 251 HIS A N 1
ATOM 1976 C CA . HIS A 1 251 ? 0.395 1.918 12.692 1.00 97.12 251 HIS A CA 1
ATOM 1977 C C . HIS A 1 251 ? 0.992 2.829 13.768 1.00 97.12 251 HIS A C 1
ATOM 1979 O O . HIS A 1 251 ? 0.312 3.746 14.238 1.00 97.12 251 HIS A O 1
ATOM 1985 N N . GLN A 1 252 ? 2.265 2.640 14.116 1.00 97.81 252 GLN A N 1
ATOM 1986 C CA . GLN A 1 252 ? 2.956 3.505 15.068 1.00 97.81 252 GLN A CA 1
ATOM 1987 C C . GLN A 1 252 ? 3.141 4.935 14.532 1.00 97.81 252 GLN A C 1
ATOM 1989 O O . GLN A 1 252 ? 2.928 5.891 15.283 1.00 97.81 252 GLN A O 1
ATOM 1994 N N . ASP A 1 253 ? 3.489 5.112 13.252 1.00 96.94 253 ASP A N 1
ATOM 1995 C CA . ASP A 1 253 ? 3.589 6.439 12.623 1.00 96.94 253 ASP A CA 1
ATOM 1996 C C . ASP A 1 253 ? 2.231 7.151 12.599 1.00 96.94 253 ASP A C 1
ATOM 1998 O O . ASP A 1 253 ? 2.120 8.311 13.009 1.00 96.94 253 ASP A O 1
ATOM 2002 N N . VAL A 1 254 ? 1.172 6.426 12.221 1.00 96.56 254 VAL A N 1
ATOM 2003 C CA . VAL A 1 254 ? -0.213 6.912 12.272 1.00 96.56 254 VAL A CA 1
ATOM 2004 C C . VAL A 1 254 ? -0.557 7.395 13.678 1.00 96.56 254 VAL A C 1
ATOM 2006 O O . VAL A 1 254 ? -1.011 8.529 13.848 1.00 96.56 254 VAL A O 1
ATOM 2009 N N . PHE A 1 255 ? -0.297 6.579 14.702 1.00 96.69 255 PHE A N 1
ATOM 2010 C CA . PHE A 1 255 ? -0.550 6.961 16.086 1.00 96.69 255 PHE A CA 1
ATOM 2011 C C . PHE A 1 255 ? 0.197 8.239 16.467 1.00 96.69 255 PHE A C 1
ATOM 2013 O O . PHE A 1 255 ? -0.415 9.193 16.953 1.00 96.69 255 PHE A O 1
ATOM 2020 N N . ASN A 1 256 ? 1.507 8.278 16.226 1.00 96.88 256 ASN A N 1
ATOM 2021 C CA . ASN A 1 256 ? 2.371 9.382 16.629 1.00 96.88 256 ASN A CA 1
ATOM 2022 C C . ASN A 1 256 ? 1.949 10.696 15.963 1.00 96.88 256 ASN A C 1
ATOM 2024 O O . ASN A 1 256 ? 1.752 11.707 16.640 1.00 96.88 256 ASN A O 1
ATOM 2028 N N . ARG A 1 257 ? 1.758 10.689 14.642 1.00 94.38 257 ARG A N 1
ATOM 2029 C CA . ARG A 1 257 ? 1.463 11.902 13.869 1.00 94.38 257 ARG A CA 1
ATOM 2030 C C . ARG A 1 257 ? 0.050 12.414 14.117 1.00 94.38 257 ARG A C 1
ATOM 2032 O O . ARG A 1 257 ? -0.137 13.623 14.272 1.00 94.38 257 ARG A O 1
ATOM 2039 N N . ILE A 1 258 ? -0.940 11.524 14.188 1.00 92.81 258 ILE A N 1
ATOM 2040 C CA . ILE A 1 258 ? -2.330 11.928 14.428 1.00 92.81 258 ILE A CA 1
ATOM 2041 C C . ILE A 1 258 ? -2.522 12.368 15.882 1.00 92.81 258 ILE A C 1
ATOM 2043 O O . ILE A 1 258 ? -3.118 13.419 16.119 1.00 92.81 258 ILE A O 1
ATOM 2047 N N . SER A 1 259 ? -1.970 11.648 16.865 1.00 93.19 259 SER A N 1
ATOM 2048 C CA . SER A 1 259 ? -2.077 12.055 18.275 1.00 93.19 259 SER A CA 1
ATOM 2049 C C . SER A 1 259 ? -1.386 13.392 18.555 1.00 93.19 259 SER A C 1
ATOM 2051 O O . SER A 1 259 ? -1.962 14.227 19.254 1.00 93.19 259 SER A O 1
ATOM 2053 N N . ALA A 1 260 ? -0.222 13.654 17.947 1.00 91.81 260 ALA A N 1
ATOM 2054 C CA . ALA A 1 260 ? 0.451 14.948 18.040 1.00 91.81 260 ALA A CA 1
ATOM 2055 C C . ALA A 1 260 ? -0.412 16.090 17.474 1.00 91.81 260 ALA A C 1
ATOM 2057 O O . ALA A 1 260 ? -0.537 17.143 18.101 1.00 91.81 260 ALA A O 1
ATOM 2058 N N . ARG A 1 261 ? -1.076 15.877 16.327 1.00 88.38 261 ARG A N 1
ATOM 2059 C CA . ARG A 1 261 ? -2.014 16.864 15.761 1.00 88.38 261 ARG A CA 1
ATOM 2060 C C . ARG A 1 261 ? -3.235 17.094 16.649 1.00 88.38 261 ARG A C 1
ATOM 2062 O O . ARG A 1 261 ? -3.650 18.238 16.821 1.00 88.38 261 ARG A O 1
ATOM 2069 N N . LEU A 1 262 ? -3.790 16.038 17.243 1.00 86.62 262 LEU A N 1
ATOM 2070 C CA . LEU A 1 262 ? -4.911 16.146 18.182 1.00 86.62 262 LEU A CA 1
ATOM 2071 C C . LEU A 1 262 ? -4.517 16.900 19.462 1.00 86.62 262 LEU A C 1
ATOM 2073 O O . LEU A 1 262 ? -5.316 17.682 19.982 1.00 86.62 262 LEU A O 1
ATOM 2077 N N . ALA A 1 263 ? -3.293 16.704 19.955 1.00 86.31 263 ALA A N 1
ATOM 2078 C CA . ALA A 1 263 ? -2.765 17.417 21.117 1.00 86.31 263 ALA A CA 1
ATOM 2079 C C . ALA A 1 263 ? -2.545 18.913 20.835 1.00 86.31 263 ALA A C 1
ATOM 2081 O O . ALA A 1 263 ? -2.858 19.743 21.685 1.00 86.31 263 ALA A O 1
ATOM 2082 N N . ALA A 1 264 ? -2.068 19.262 19.636 1.00 84.38 264 ALA A N 1
ATOM 2083 C CA . ALA A 1 264 ? -1.867 20.651 19.215 1.00 84.38 264 ALA A CA 1
ATOM 2084 C C . ALA A 1 264 ? -3.179 21.407 18.918 1.00 84.38 264 ALA A C 1
ATOM 2086 O O . ALA A 1 264 ? -3.187 22.637 18.840 1.00 84.38 264 ALA A O 1
ATOM 2087 N N . SER A 1 265 ? -4.293 20.694 18.729 1.00 77.69 265 SER A N 1
ATOM 2088 C CA . SER A 1 265 ? -5.599 21.305 18.491 1.00 77.69 265 SER A CA 1
ATOM 2089 C C . SER A 1 265 ? -6.189 21.896 19.773 1.00 77.69 265 SER A C 1
ATOM 2091 O O . SER A 1 265 ? -6.282 21.225 20.801 1.00 77.69 265 SER A O 1
ATOM 2093 N N . GLN A 1 266 ? -6.669 23.138 19.679 1.00 71.75 266 GLN A N 1
ATOM 2094 C CA . GLN A 1 266 ? -7.447 23.800 20.735 1.00 71.75 266 GLN A CA 1
ATOM 2095 C C . GLN A 1 266 ? -8.943 23.438 20.691 1.00 71.75 266 GLN A C 1
ATOM 2097 O O . GLN A 1 266 ? -9.687 23.793 21.600 1.00 71.75 266 GLN A O 1
ATOM 2102 N N . LYS A 1 267 ? -9.408 22.745 19.641 1.00 69.75 267 LYS A N 1
ATOM 2103 C CA . LYS A 1 267 ? -10.801 22.292 19.531 1.00 69.75 267 LYS A CA 1
ATOM 2104 C C . LYS A 1 267 ? -10.979 20.988 20.311 1.00 69.75 267 LYS A C 1
ATOM 2106 O O . LYS A 1 267 ? -10.332 19.995 19.985 1.00 69.75 267 LYS A O 1
ATOM 2111 N N . GLU A 1 268 ? -11.864 20.984 21.307 1.00 61.47 268 GLU A N 1
ATOM 2112 C CA . GLU A 1 268 ? -12.179 19.778 22.097 1.00 61.47 268 GLU A CA 1
ATOM 2113 C C . GLU A 1 268 ? -13.018 18.753 21.325 1.00 61.47 268 GLU A C 1
ATOM 2115 O O . GLU A 1 268 ? -12.869 17.543 21.518 1.00 61.47 268 GLU A O 1
ATOM 2120 N N . HIS A 1 269 ? -13.861 19.248 20.418 1.00 61.38 269 HIS A N 1
ATOM 2121 C CA . HIS A 1 269 ? -14.746 18.444 19.594 1.00 61.38 269 HIS A CA 1
ATOM 2122 C C . HIS A 1 269 ? -14.415 18.569 18.119 1.00 61.38 269 HIS A C 1
ATOM 2124 O O . HIS A 1 269 ? -14.128 19.652 17.596 1.00 61.38 269 HIS A O 1
ATOM 2130 N N . PHE A 1 270 ? -14.518 17.429 17.451 1.00 65.12 270 PHE A N 1
ATOM 2131 C CA . PHE A 1 270 ? -14.509 17.353 16.013 1.00 65.12 270 PHE A CA 1
ATOM 2132 C C . PHE A 1 270 ? -15.930 17.542 15.483 1.00 65.12 270 PHE A C 1
ATOM 2134 O O . PHE A 1 270 ? -16.787 16.699 15.733 1.00 65.12 270 PHE A O 1
ATOM 2141 N N . CYS A 1 271 ? -16.187 18.643 14.777 1.00 57.44 271 CYS A N 1
ATOM 2142 C CA . CYS A 1 271 ? -17.463 18.872 14.105 1.00 57.44 271 CYS A CA 1
ATOM 2143 C C . CYS A 1 271 ? -17.202 18.937 12.596 1.00 57.44 271 CYS A C 1
ATOM 2145 O O . CYS A 1 271 ? -16.726 19.972 12.115 1.00 57.44 271 CYS A O 1
ATOM 2147 N N . PRO A 1 272 ? -17.450 17.843 11.855 1.00 59.06 272 PRO A N 1
ATOM 2148 C CA . PRO A 1 272 ? -17.397 17.867 10.402 1.00 59.06 272 PRO A CA 1
ATOM 2149 C C . PRO A 1 272 ? -18.327 18.959 9.856 1.00 59.06 272 PRO A C 1
ATOM 2151 O O . PRO A 1 272 ? -19.375 19.216 10.453 1.00 59.06 272 PRO A O 1
ATOM 2154 N N . PRO A 1 273 ? -18.024 19.562 8.695 1.00 58.94 273 PRO A N 1
ATOM 2155 C CA . PRO A 1 273 ? -18.875 20.562 8.050 1.00 58.94 273 PRO A CA 1
ATOM 2156 C C . PRO A 1 273 ? -20.113 19.917 7.392 1.00 58.94 273 PRO A C 1
ATOM 2158 O O . PRO A 1 273 ? -20.430 20.180 6.234 1.00 58.94 273 PRO A O 1
ATOM 2161 N N . LEU A 1 274 ? -20.795 19.016 8.103 1.00 59.78 274 LEU A N 1
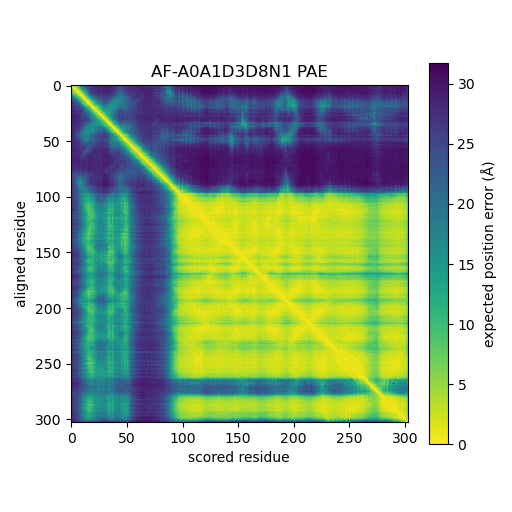ATOM 2162 C CA . LEU A 1 274 ? -21.981 18.304 7.645 1.00 59.78 274 LEU A CA 1
ATOM 2163 C C . LEU A 1 274 ? -23.124 18.535 8.651 1.00 59.78 274 LEU A C 1
ATOM 2165 O O . LEU A 1 274 ? -22.922 18.305 9.843 1.00 59.78 274 LEU A O 1
ATOM 2169 N N . PRO A 1 275 ? -24.335 18.924 8.199 1.00 56.44 275 PRO A N 1
ATOM 2170 C CA . PRO A 1 275 ? -25.454 19.320 9.070 1.00 56.44 275 PRO A CA 1
ATOM 2171 C C . PRO A 1 275 ? -25.926 18.276 10.098 1.00 56.44 275 PRO A C 1
ATOM 2173 O O . PRO A 1 275 ? -26.696 18.610 10.992 1.00 56.44 275 PRO A O 1
ATOM 2176 N N . GLN A 1 276 ? -25.507 17.016 9.956 1.00 63.16 276 GLN A N 1
ATOM 2177 C CA . GLN A 1 276 ? -25.888 15.886 10.815 1.00 63.16 276 GLN A CA 1
ATOM 2178 C C . GLN A 1 276 ? -24.671 15.120 11.349 1.00 63.16 276 GLN A C 1
ATOM 2180 O O . GLN A 1 276 ? -24.794 13.971 11.772 1.00 63.16 276 GLN A O 1
ATOM 2185 N N . ALA A 1 277 ? -23.475 15.704 11.279 1.00 63.81 277 ALA A N 1
ATOM 2186 C CA . ALA A 1 277 ? -22.300 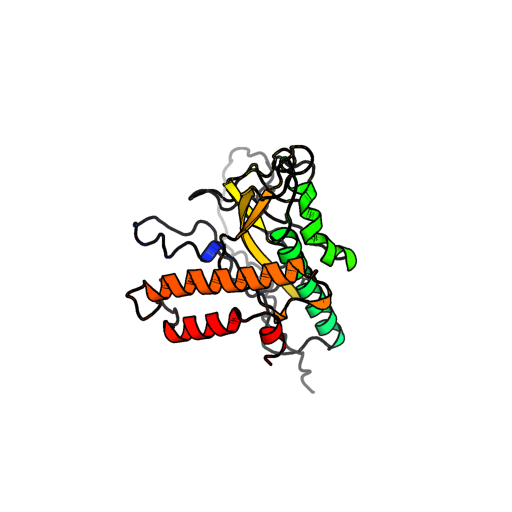14.999 11.746 1.00 63.81 277 ALA A CA 1
ATOM 2187 C C . ALA A 1 277 ? -22.334 14.782 13.260 1.00 63.81 277 ALA A C 1
ATOM 2189 O O . ALA A 1 277 ? -22.569 15.702 14.043 1.00 63.81 277 ALA A O 1
ATOM 2190 N N . VAL A 1 278 ? -22.046 13.545 13.662 1.00 68.44 278 VAL A N 1
ATOM 2191 C CA . VAL A 1 278 ? -21.840 13.193 15.063 1.00 68.44 278 VAL A CA 1
ATOM 2192 C C . VAL A 1 278 ? -20.584 13.908 15.550 1.00 68.44 278 VAL A C 1
ATOM 2194 O O . VAL A 1 278 ? -19.499 13.716 15.001 1.00 68.44 278 VAL A O 1
ATOM 2197 N N . SER A 1 279 ? -20.736 14.734 16.584 1.00 71.31 279 SER A N 1
ATOM 2198 C CA . SER A 1 279 ? -19.599 15.284 17.315 1.00 71.31 279 SER A CA 1
ATOM 2199 C C . SER A 1 279 ? -18.941 14.161 18.114 1.00 71.31 279 SER A C 1
ATOM 2201 O O . SER A 1 279 ? -19.606 13.494 18.906 1.00 71.31 279 SER A O 1
ATOM 2203 N N . ILE A 1 280 ? -17.644 13.941 17.904 1.00 79.94 280 ILE A N 1
ATOM 2204 C CA . ILE A 1 280 ? -16.857 12.942 18.638 1.00 79.94 280 ILE A CA 1
ATOM 2205 C C . ILE A 1 280 ? -15.839 13.685 19.503 1.00 79.94 280 ILE A C 1
ATOM 2207 O O . ILE A 1 280 ? -15.224 14.665 19.062 1.00 79.94 280 ILE A O 1
ATOM 2211 N N . SER A 1 281 ? -15.678 13.255 20.757 1.00 85.12 281 SER A N 1
ATOM 2212 C CA . SER A 1 281 ? -14.692 13.859 21.650 1.00 85.12 281 SER A CA 1
ATOM 2213 C C . SER A 1 281 ? -13.272 13.483 21.223 1.00 85.12 281 SER A C 1
ATOM 2215 O O . SER A 1 281 ? -13.005 12.371 20.758 1.00 85.12 281 SER A O 1
ATOM 2217 N N . ARG A 1 282 ? -12.314 14.388 21.437 1.00 84.31 282 ARG A N 1
ATOM 2218 C CA . ARG A 1 282 ? -10.893 14.081 21.214 1.00 84.31 282 ARG A CA 1
ATOM 2219 C C . ARG A 1 282 ? -10.422 12.860 22.015 1.00 84.31 282 ARG A C 1
ATOM 2221 O O . ARG A 1 282 ? -9.565 12.117 21.540 1.00 84.31 282 ARG A O 1
ATOM 2228 N N . ALA A 1 283 ? -10.959 12.659 23.219 1.00 87.94 283 ALA A N 1
ATOM 2229 C CA . ALA A 1 283 ? -10.612 11.524 24.068 1.00 87.94 283 ALA A CA 1
ATOM 2230 C C . ALA A 1 283 ? -11.034 10.192 23.429 1.00 87.94 283 ALA A C 1
ATOM 2232 O O . ALA A 1 283 ? -10.229 9.260 23.398 1.00 87.94 283 ALA A O 1
ATOM 2233 N N . ASP A 1 284 ? -12.234 10.137 22.847 1.00 90.00 284 ASP A N 1
ATOM 2234 C CA . ASP A 1 284 ? -12.740 8.945 22.159 1.00 90.00 284 ASP A CA 1
ATOM 2235 C C . ASP A 1 284 ? -11.935 8.645 20.895 1.00 90.00 284 ASP A C 1
ATOM 2237 O O . ASP A 1 284 ? -11.546 7.497 20.672 1.00 90.00 284 ASP A O 1
ATOM 2241 N N . VAL A 1 285 ? -11.597 9.674 20.105 1.00 89.44 285 VAL A N 1
ATOM 2242 C CA . VAL A 1 285 ? -10.730 9.514 18.923 1.00 89.44 285 VAL A CA 1
ATOM 2243 C C . VAL A 1 285 ? -9.360 8.972 19.329 1.00 89.44 285 VAL A C 1
ATOM 2245 O O . VAL A 1 285 ? -8.871 8.024 18.720 1.00 89.44 285 VAL A O 1
ATOM 2248 N N . LEU A 1 286 ? -8.740 9.520 20.380 1.00 91.50 286 LEU A N 1
ATOM 2249 C CA . LEU A 1 286 ? -7.450 9.035 20.880 1.00 91.50 286 LEU A CA 1
ATOM 2250 C C . LEU A 1 286 ? -7.538 7.606 21.426 1.00 91.50 286 LEU A C 1
ATOM 2252 O O . LEU A 1 286 ? -6.618 6.819 21.209 1.00 91.50 286 LEU A O 1
ATOM 2256 N N . ALA A 1 287 ? -8.615 7.254 22.130 1.00 93.25 287 ALA A N 1
ATOM 2257 C CA . ALA A 1 287 ? -8.829 5.902 22.637 1.00 93.25 287 ALA A CA 1
ATOM 2258 C C . ALA A 1 287 ? -9.001 4.893 21.492 1.00 93.25 287 ALA A C 1
ATOM 2260 O O . ALA A 1 287 ? -8.367 3.834 21.504 1.00 93.25 287 ALA A O 1
ATOM 2261 N N . TRP A 1 288 ? -9.795 5.243 20.476 1.00 93.56 288 TRP A N 1
ATOM 2262 C CA . TRP A 1 288 ? -9.956 4.447 19.261 1.00 93.56 288 TRP A CA 1
ATOM 2263 C C . TRP A 1 288 ? -8.637 4.298 18.500 1.00 93.56 288 TRP A C 1
ATOM 2265 O O . TRP A 1 288 ? -8.285 3.182 18.114 1.00 93.56 288 TRP A O 1
ATOM 2275 N N . LEU A 1 289 ? -7.880 5.386 18.340 1.00 93.88 289 LEU A N 1
ATOM 2276 C CA . LEU A 1 289 ? -6.593 5.376 17.650 1.00 93.88 289 LEU A CA 1
ATOM 2277 C C . LEU A 1 289 ? -5.609 4.456 18.377 1.00 93.88 289 LEU A C 1
ATOM 2279 O O . LEU A 1 289 ? -5.112 3.518 17.768 1.00 93.88 289 LEU A O 1
ATOM 2283 N N . ARG A 1 290 ? -5.437 4.624 19.699 1.00 95.06 290 ARG A N 1
ATOM 2284 C CA . ARG A 1 290 ? -4.606 3.734 20.536 1.00 95.06 290 ARG A CA 1
ATOM 2285 C C . ARG A 1 290 ? -5.012 2.274 20.420 1.00 95.06 290 ARG A C 1
ATOM 2287 O O . ARG A 1 290 ? -4.155 1.404 20.489 1.00 95.06 290 ARG A O 1
ATOM 2294 N N . LYS A 1 291 ? -6.314 1.983 20.328 1.00 94.44 291 LYS A N 1
ATOM 2295 C CA . LYS A 1 291 ? -6.804 0.612 20.154 1.00 94.44 291 LYS A CA 1
ATOM 2296 C C . LYS A 1 291 ? -6.465 0.069 18.769 1.00 94.44 291 LYS A C 1
ATOM 2298 O O . LYS A 1 291 ? -6.114 -1.098 18.681 1.00 94.44 291 LYS A O 1
ATOM 2303 N N . SER A 1 292 ? -6.576 0.890 17.732 1.00 93.00 292 SER A N 1
ATOM 2304 C CA . SER A 1 292 ? -6.457 0.474 16.330 1.00 93.00 292 SER A CA 1
ATOM 2305 C C . SER A 1 292 ? -5.015 0.425 15.819 1.00 93.00 292 SER A C 1
ATOM 2307 O O . SER A 1 292 ? -4.783 -0.143 14.761 1.00 93.00 292 SER A O 1
ATOM 2309 N N . THR A 1 293 ? -4.061 0.991 16.563 1.00 95.06 293 THR A N 1
ATOM 2310 C CA . THR A 1 293 ? -2.629 1.040 16.217 1.00 95.06 293 THR A CA 1
ATOM 2311 C C . THR A 1 293 ? -1.738 0.306 17.223 1.00 95.06 293 THR A C 1
ATOM 2313 O O . THR A 1 293 ? -0.568 0.650 17.381 1.00 95.06 293 THR A O 1
ATOM 2316 N N . ARG A 1 294 ? -2.289 -0.637 17.997 1.00 93.94 294 ARG A N 1
ATOM 2317 C CA . ARG A 1 294 ? -1.468 -1.470 18.892 1.00 93.94 294 ARG A CA 1
ATOM 2318 C C . ARG A 1 294 ? -0.540 -2.359 18.064 1.00 93.94 294 ARG A C 1
ATOM 2320 O O . ARG A 1 294 ? -0.885 -2.651 16.921 1.00 93.94 294 ARG A O 1
ATOM 2327 N N . PRO A 1 295 ? 0.550 -2.875 18.661 1.00 92.44 295 PRO A N 1
ATOM 2328 C CA . PRO A 1 295 ? 1.341 -3.913 18.022 1.00 92.44 295 PRO A CA 1
ATOM 2329 C C . PRO A 1 295 ? 0.451 -5.042 17.499 1.00 92.44 295 PRO A C 1
ATOM 2331 O O . PRO A 1 295 ? -0.464 -5.496 18.197 1.00 92.44 295 PRO A O 1
ATOM 2334 N N . LEU A 1 296 ? 0.724 -5.511 16.288 1.00 89.25 296 LEU A N 1
ATOM 2335 C CA . LEU A 1 296 ? -0.104 -6.462 15.550 1.00 89.25 296 LEU A CA 1
ATOM 2336 C C . LEU A 1 296 ? -0.415 -7.729 16.349 1.00 89.25 296 LEU A C 1
ATOM 2338 O O . LEU A 1 296 ? -1.552 -8.202 16.346 1.00 89.25 296 LEU A O 1
ATOM 2342 N N . GLN A 1 297 ? 0.558 -8.238 17.108 1.00 86.62 297 GLN A N 1
ATOM 2343 C CA . GLN A 1 297 ? 0.365 -9.395 17.989 1.00 86.62 297 GLN A CA 1
ATOM 2344 C C . GLN A 1 297 ? -0.773 -9.182 19.001 1.00 86.62 297 GLN A C 1
ATOM 2346 O O . GLN A 1 297 ? -1.530 -10.107 19.282 1.00 86.62 297 GLN A O 1
ATOM 2351 N N . GLN A 1 298 ? -0.939 -7.959 19.513 1.00 89.00 298 GLN A N 1
ATOM 2352 C CA . GLN A 1 298 ? -2.011 -7.612 20.449 1.00 89.00 298 GLN A CA 1
ATOM 2353 C C . GLN A 1 298 ? -3.353 -7.409 19.736 1.00 89.00 298 GLN A C 1
ATOM 2355 O O . GLN A 1 298 ? -4.401 -7.753 20.285 1.00 89.00 298 GLN A O 1
ATOM 2360 N N . LEU A 1 299 ? -3.339 -6.866 18.512 1.00 85.00 299 LEU A N 1
ATOM 2361 C CA . LEU A 1 299 ? -4.545 -6.690 17.691 1.00 85.00 299 LEU A CA 1
ATOM 2362 C C . LEU A 1 299 ? -5.193 -8.027 17.314 1.00 85.00 299 LEU A C 1
ATOM 2364 O O . LEU A 1 299 ? -6.412 -8.105 17.178 1.00 85.00 299 LEU A O 1
ATOM 2368 N N . LEU A 1 300 ? -4.390 -9.081 17.177 1.00 77.94 300 LEU A N 1
ATOM 2369 C CA . LEU A 1 300 ? -4.866 -10.431 16.871 1.00 77.94 300 LEU A CA 1
ATOM 2370 C C . LEU A 1 300 ? -5.457 -11.168 18.074 1.00 77.94 300 LEU A C 1
ATOM 2372 O O . LEU A 1 300 ? -6.270 -12.067 17.892 1.00 77.94 300 LEU A O 1
ATOM 2376 N N . GLN A 1 301 ? -5.064 -10.783 19.287 1.00 76.00 301 GLN A N 1
ATOM 2377 C CA . GLN A 1 301 ? -5.541 -11.381 20.538 1.00 76.00 301 GLN A CA 1
ATOM 2378 C C . GLN A 1 301 ? -6.793 -10.688 21.095 1.00 76.00 301 GLN A C 1
ATOM 2380 O O . GLN A 1 301 ? -7.317 -11.108 22.122 1.00 76.00 301 GLN A O 1
ATOM 2385 N N . SER A 1 302 ? -7.246 -9.595 20.472 1.00 60.44 302 SER A N 1
ATOM 2386 C CA . SER A 1 302 ? -8.388 -8.818 20.954 1.00 60.44 302 SER A CA 1
ATOM 2387 C C . SER A 1 302 ? -9.673 -9.173 20.198 1.00 60.44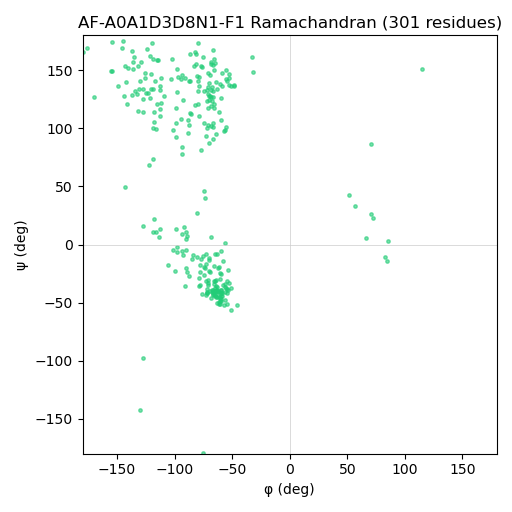 302 SER A C 1
ATOM 2389 O O . SER A 1 302 ? -9.881 -8.757 19.051 1.00 60.44 302 SER A O 1
ATOM 2391 N N . ASP A 1 303 ? -10.531 -9.934 20.882 1.00 46.41 303 ASP A N 1
ATOM 2392 C CA . ASP A 1 303 ? -11.867 -10.363 20.442 1.00 46.41 303 ASP A CA 1
ATOM 2393 C C . ASP A 1 303 ? -12.762 -9.191 19.994 1.00 46.41 303 ASP A C 1
ATOM 2395 O O . ASP A 1 303 ? -12.888 -8.178 20.726 1.00 46.41 303 ASP A O 1
#